Protein AF-A0A2S0KSM4-F1 (afdb_monomer_lite)

pLDDT: mean 89.63, std 8.74, range [52.12, 98.5]

Structure (mmCIF, N/CA/C/O backbone):
data_AF-A0A2S0KSM4-F1
#
_entry.id   AF-A0A2S0KSM4-F1
#
loop_
_atom_site.group_PDB
_atom_site.id
_atom_site.type_symbol
_atom_site.label_atom_id
_atom_site.label_alt_id
_atom_site.label_comp_id
_atom_site.label_asym_id
_atom_site.label_entity_id
_atom_site.label_seq_id
_atom_site.pdbx_PDB_ins_code
_atom_site.Cartn_x
_atom_site.Cartn_y
_atom_site.Cartn_z
_atom_site.occupancy
_atom_site.B_iso_or_equiv
_atom_site.auth_seq_id
_atom_site.auth_comp_id
_atom_site.auth_asym_id
_atom_site.auth_atom_id
_atom_site.pdbx_PDB_model_num
ATOM 1 N N . MET A 1 1 ? 55.588 5.469 -21.145 1.00 52.12 1 MET A N 1
ATOM 2 C CA . MET A 1 1 ? 54.232 6.070 -21.258 1.00 52.12 1 MET A CA 1
ATOM 3 C C . MET A 1 1 ? 53.102 5.057 -21.524 1.00 52.12 1 MET A C 1
ATOM 5 O O . MET A 1 1 ? 51.985 5.316 -21.096 1.00 52.12 1 MET A O 1
ATOM 9 N N . SER A 1 2 ? 53.375 3.882 -22.114 1.00 59.41 2 SER A N 1
ATOM 10 C CA . SER A 1 2 ? 52.375 2.840 -22.447 1.00 59.41 2 SER A CA 1
ATOM 11 C C . SER A 1 2 ? 51.659 2.187 -21.236 1.00 59.41 2 SER A C 1
ATOM 13 O O . SER A 1 2 ? 50.435 2.077 -21.203 1.00 59.41 2 SER A O 1
ATOM 15 N N . HIS A 1 3 ? 52.381 1.881 -20.149 1.00 58.41 3 HIS A N 1
ATOM 16 C CA . HIS A 1 3 ? 51.824 1.179 -18.974 1.00 58.41 3 HIS A CA 1
ATOM 17 C C . HIS A 1 3 ? 50.751 1.978 -18.188 1.00 58.41 3 HIS A C 1
ATOM 19 O O . HIS A 1 3 ? 49.931 1.413 -17.457 1.00 58.41 3 HIS A O 1
ATOM 25 N N . LYS A 1 4 ? 50.742 3.314 -18.326 1.00 60.25 4 LYS A N 1
ATOM 26 C CA . LYS A 1 4 ? 49.772 4.215 -17.673 1.00 60.25 4 LYS A CA 1
ATOM 27 C C . LYS A 1 4 ? 48.455 4.286 -18.463 1.00 60.25 4 LYS A C 1
ATOM 29 O O . LYS A 1 4 ? 47.393 4.382 -17.849 1.00 60.25 4 LYS A O 1
ATOM 34 N N . GLN A 1 5 ? 48.526 4.178 -19.795 1.00 62.56 5 GLN A N 1
ATOM 35 C CA . GLN A 1 5 ? 47.363 4.140 -20.690 1.00 62.56 5 GLN A CA 1
ATOM 36 C C . GLN A 1 5 ? 46.586 2.817 -20.558 1.00 62.56 5 GLN A C 1
ATOM 38 O O . GLN A 1 5 ? 45.362 2.855 -20.437 1.00 62.56 5 GLN A O 1
ATOM 43 N N . ASP A 1 6 ? 47.271 1.673 -20.430 1.00 74.81 6 ASP A N 1
ATOM 44 C CA . ASP A 1 6 ? 46.623 0.367 -20.195 1.00 74.81 6 ASP A CA 1
ATOM 45 C C . ASP A 1 6 ? 45.877 0.324 -18.840 1.00 74.81 6 ASP A C 1
ATOM 47 O O . ASP A 1 6 ? 44.707 -0.057 -18.744 1.00 74.81 6 ASP A O 1
ATOM 51 N N . LYS A 1 7 ? 46.482 0.863 -17.770 1.00 77.00 7 LYS A N 1
ATOM 52 C CA . LYS A 1 7 ? 45.825 0.965 -16.451 1.00 77.00 7 LYS A CA 1
ATOM 53 C C . LYS A 1 7 ? 44.571 1.852 -16.480 1.00 77.00 7 LYS A C 1
ATOM 55 O O . LYS A 1 7 ? 43.588 1.550 -15.798 1.00 77.00 7 LYS A O 1
ATOM 60 N N . ALA A 1 8 ? 44.590 2.941 -17.251 1.00 83.38 8 ALA A N 1
ATOM 61 C CA . ALA A 1 8 ? 43.436 3.822 -17.424 1.00 83.38 8 ALA A CA 1
ATOM 62 C C . ALA A 1 8 ? 42.309 3.141 -18.222 1.00 83.38 8 ALA A C 1
ATOM 64 O O . ALA A 1 8 ? 41.145 3.207 -17.814 1.00 83.38 8 ALA A O 1
ATOM 65 N N . ALA A 1 9 ? 42.652 2.419 -19.293 1.00 85.69 9 ALA A N 1
ATOM 66 C CA . ALA A 1 9 ? 41.702 1.645 -20.091 1.00 85.69 9 ALA A CA 1
ATOM 67 C C . ALA A 1 9 ? 41.009 0.552 -19.258 1.00 85.69 9 ALA A C 1
ATOM 69 O O . ALA A 1 9 ? 39.777 0.478 -19.242 1.00 85.69 9 ALA A O 1
ATOM 70 N N . ARG A 1 10 ? 41.766 -0.217 -18.463 1.00 84.81 10 ARG A N 1
ATOM 71 C CA . ARG A 1 10 ? 41.218 -1.248 -17.558 1.00 84.81 10 ARG A CA 1
ATOM 72 C C . ARG A 1 10 ? 40.270 -0.670 -16.503 1.00 84.81 10 ARG A C 1
ATOM 74 O O . ARG A 1 10 ? 39.211 -1.241 -16.244 1.00 84.81 10 ARG A O 1
ATOM 81 N N . ARG A 1 11 ? 40.597 0.489 -15.915 1.00 87.00 11 ARG A N 1
ATOM 82 C CA . ARG A 1 11 ? 39.709 1.193 -14.964 1.00 87.00 11 ARG A CA 1
ATOM 83 C C . ARG A 1 11 ? 38.402 1.638 -15.625 1.00 87.00 11 ARG A C 1
ATOM 85 O O . ARG A 1 11 ? 37.336 1.434 -15.044 1.00 87.00 11 ARG A O 1
ATOM 92 N N . LYS A 1 12 ? 38.469 2.197 -16.839 1.00 90.38 12 LYS A N 1
ATOM 93 C CA . LYS A 1 12 ? 37.289 2.608 -17.620 1.00 90.38 12 LYS A CA 1
ATOM 94 C C . LYS A 1 12 ? 36.407 1.408 -17.975 1.00 90.38 12 LYS A C 1
ATOM 96 O O . LYS A 1 12 ? 35.191 1.482 -17.805 1.00 90.38 12 LYS A O 1
ATOM 101 N N . ALA A 1 13 ? 37.008 0.296 -18.396 1.00 89.69 13 ALA A N 1
ATOM 102 C CA . ALA A 1 13 ? 36.297 -0.946 -18.694 1.00 89.69 13 ALA A CA 1
ATOM 103 C C . ALA A 1 13 ? 35.599 -1.521 -17.450 1.00 89.69 13 ALA A C 1
ATOM 105 O O . ALA A 1 13 ? 34.402 -1.798 -17.499 1.00 89.69 13 ALA A O 1
ATOM 106 N N . LYS A 1 14 ? 36.294 -1.595 -16.303 1.00 91.44 14 LYS A N 1
ATOM 107 C CA . LYS A 1 14 ? 35.706 -2.038 -15.024 1.00 91.44 14 LYS A CA 1
ATOM 108 C C . LYS A 1 14 ? 34.537 -1.151 -14.590 1.00 91.44 14 LYS A C 1
ATOM 110 O O . LYS A 1 14 ? 33.515 -1.659 -14.135 1.00 91.44 14 LYS A O 1
ATOM 115 N N . LEU A 1 15 ? 34.661 0.168 -14.753 1.00 91.88 15 LEU A N 1
ATOM 116 C CA . LEU A 1 15 ? 33.573 1.101 -14.456 1.00 91.88 15 LEU A CA 1
ATOM 117 C C . LEU A 1 15 ? 32.365 0.877 -15.378 1.00 91.88 15 LEU A C 1
ATOM 119 O O . LEU A 1 15 ? 31.236 0.870 -14.892 1.00 91.88 15 LEU A O 1
ATOM 123 N N . LYS A 1 16 ? 32.590 0.671 -16.683 1.00 92.50 16 LYS A N 1
ATOM 124 C CA . LYS A 1 16 ? 31.525 0.378 -17.655 1.00 92.50 16 LYS A CA 1
ATOM 125 C C . LYS A 1 16 ? 30.810 -0.933 -17.320 1.00 92.50 16 LYS A C 1
ATOM 127 O O . LYS A 1 16 ? 29.586 -0.940 -17.275 1.00 92.50 16 LYS A O 1
ATOM 132 N N . ALA A 1 17 ? 31.558 -1.991 -17.009 1.00 91.25 17 ALA A N 1
ATOM 133 C CA . ALA A 1 17 ? 30.998 -3.274 -16.589 1.00 91.25 17 ALA A CA 1
ATOM 134 C C . ALA A 1 17 ? 30.159 -3.132 -15.310 1.00 91.25 17 ALA A C 1
ATOM 136 O O . ALA A 1 17 ? 29.020 -3.582 -15.270 1.00 91.25 17 ALA A O 1
ATOM 137 N N . ARG A 1 18 ? 30.664 -2.418 -14.292 1.00 92.50 18 ARG A N 1
ATOM 138 C CA . ARG A 1 18 ? 29.910 -2.165 -13.053 1.00 92.50 18 ARG A CA 1
ATOM 139 C C . ARG 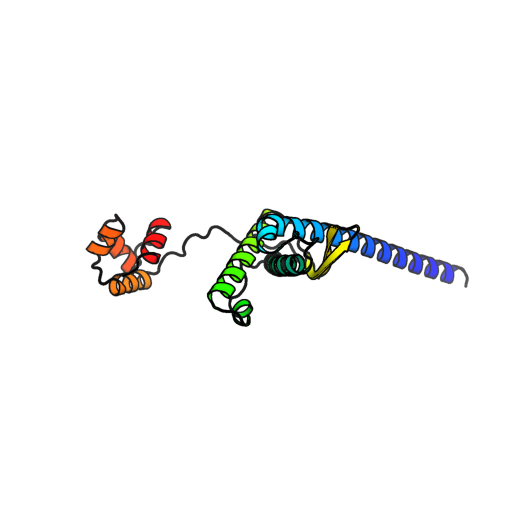A 1 18 ? 28.610 -1.399 -13.310 1.00 92.50 18 ARG A C 1
ATOM 141 O O . ARG A 1 18 ? 27.588 -1.748 -12.734 1.00 92.50 18 ARG A O 1
ATOM 148 N N . LYS A 1 19 ? 28.642 -0.373 -14.168 1.00 92.31 19 LYS A N 1
ATOM 149 C CA . LYS A 1 19 ? 27.438 0.378 -14.563 1.00 92.31 19 LYS A CA 1
ATOM 150 C C . LYS A 1 19 ? 26.433 -0.514 -15.290 1.00 92.31 19 LYS A C 1
ATOM 152 O O . LYS A 1 19 ? 25.255 -0.459 -14.975 1.00 92.31 19 LYS A O 1
ATOM 157 N N . PHE A 1 20 ? 26.902 -1.350 -16.214 1.00 92.62 20 PHE A N 1
ATOM 158 C CA . PHE A 1 20 ? 26.049 -2.287 -16.939 1.00 92.62 20 PHE A CA 1
ATOM 159 C C . PHE A 1 20 ? 25.381 -3.300 -16.000 1.00 92.62 20 PHE A C 1
ATOM 161 O O . PHE A 1 20 ? 24.168 -3.460 -16.051 1.00 92.62 20 PHE A O 1
ATOM 168 N N . HIS A 1 21 ? 26.139 -3.922 -15.093 1.00 91.62 21 HIS A N 1
ATOM 169 C CA . HIS A 1 21 ? 25.576 -4.841 -14.100 1.00 91.62 21 HIS A CA 1
ATOM 170 C C . HIS A 1 21 ? 24.569 -4.157 -13.171 1.00 91.62 21 HIS A C 1
ATOM 172 O O . HIS A 1 21 ? 23.523 -4.733 -12.885 1.00 91.62 21 HIS A O 1
ATOM 178 N N . ALA A 1 22 ? 24.855 -2.930 -12.725 1.00 89.81 22 ALA A N 1
ATOM 179 C CA . ALA A 1 22 ? 23.924 -2.161 -11.905 1.00 89.81 22 ALA A CA 1
ATOM 180 C C . ALA A 1 22 ? 22.617 -1.858 -12.653 1.00 89.81 22 ALA A C 1
ATOM 182 O O . ALA A 1 22 ? 21.543 -1.982 -12.071 1.00 89.81 22 ALA A O 1
ATOM 183 N N . GLU A 1 23 ? 22.697 -1.520 -13.942 1.00 92.88 23 GLU A N 1
ATOM 184 C CA . GLU A 1 23 ? 21.517 -1.268 -14.771 1.00 92.88 23 GLU A CA 1
ATOM 185 C C . GLU A 1 23 ? 20.702 -2.541 -15.013 1.00 92.88 23 GLU A C 1
ATOM 187 O O . GLU A 1 23 ? 19.488 -2.535 -14.853 1.00 92.88 23 GLU A O 1
ATOM 192 N N . GLN A 1 24 ? 21.359 -3.664 -15.313 1.00 93.31 24 GLN A N 1
ATOM 193 C CA . GLN A 1 24 ? 20.687 -4.960 -15.455 1.00 93.31 24 GLN A CA 1
ATOM 194 C C . GLN A 1 24 ? 19.971 -5.371 -14.166 1.00 93.31 24 GLN A C 1
ATOM 196 O O . GLN A 1 24 ? 18.810 -5.773 -14.198 1.00 93.31 24 GLN A O 1
ATOM 201 N N . HIS A 1 25 ? 20.632 -5.204 -13.017 1.00 92.75 25 HIS A N 1
ATOM 202 C CA . HIS A 1 25 ? 20.012 -5.444 -11.718 1.00 92.75 25 HIS A CA 1
ATOM 203 C C . HIS A 1 25 ? 18.809 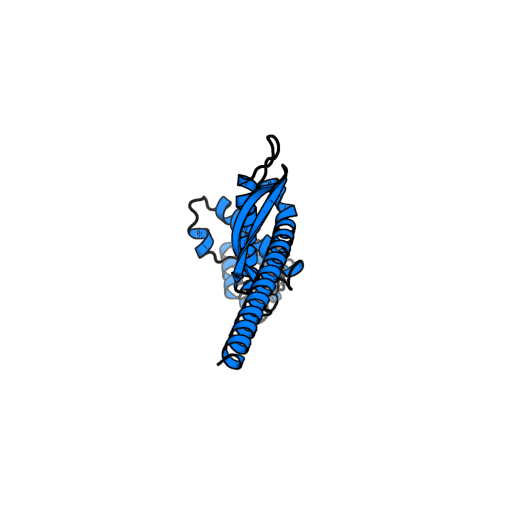-4.517 -11.485 1.00 92.75 25 HIS A C 1
ATOM 205 O O . HIS A 1 25 ? 17.769 -4.962 -11.002 1.00 92.75 25 HIS A O 1
ATOM 211 N N . ARG A 1 26 ? 18.919 -3.236 -11.862 1.00 93.44 26 ARG A N 1
ATOM 212 C CA . ARG A 1 26 ? 17.831 -2.252 -11.757 1.00 93.44 26 ARG A CA 1
ATOM 213 C C . ARG A 1 26 ? 16.632 -2.630 -12.631 1.00 93.44 26 ARG A C 1
ATOM 215 O O . ARG A 1 26 ? 15.504 -2.557 -12.153 1.00 93.44 26 ARG A O 1
ATOM 222 N N . LEU A 1 27 ? 16.860 -3.061 -13.872 1.00 94.00 27 LEU A N 1
ATOM 223 C CA . LEU A 1 27 ? 15.808 -3.511 -14.791 1.00 94.00 27 LEU A CA 1
ATOM 224 C C . LEU A 1 27 ? 15.117 -4.777 -14.283 1.00 94.00 27 LEU A C 1
ATOM 226 O O . LEU A 1 27 ? 13.891 -4.846 -14.272 1.00 94.00 27 LEU A O 1
ATOM 230 N N . HIS A 1 28 ? 15.892 -5.747 -13.800 1.00 95.69 28 HIS A N 1
ATOM 231 C CA . HIS A 1 28 ? 15.347 -6.964 -13.209 1.00 95.69 28 HIS A CA 1
ATOM 232 C C . HIS A 1 28 ? 14.479 -6.663 -11.977 1.00 95.69 28 HIS A C 1
ATOM 234 O O . HIS A 1 28 ? 13.368 -7.176 -11.863 1.00 95.69 28 HIS A O 1
ATOM 240 N N . LEU A 1 29 ? 14.949 -5.789 -11.080 1.00 96.19 29 LEU A N 1
ATOM 241 C CA . LEU A 1 29 ? 14.179 -5.364 -9.911 1.00 96.19 29 LEU A CA 1
ATOM 242 C C . LEU A 1 29 ? 12.907 -4.596 -10.303 1.00 96.19 29 LEU A C 1
ATOM 244 O O . LEU A 1 29 ? 11.858 -4.830 -9.715 1.00 96.19 29 LEU A O 1
ATOM 248 N N . SER A 1 30 ? 12.983 -3.722 -11.310 1.00 97.31 30 SER A N 1
ATOM 249 C CA . SER A 1 30 ? 11.820 -3.009 -11.857 1.00 97.31 30 SER A CA 1
ATOM 250 C C . SER A 1 30 ? 10.758 -3.978 -12.373 1.00 97.31 30 SER A C 1
ATOM 252 O O . SER A 1 30 ? 9.595 -3.830 -12.008 1.00 97.31 30 SER A O 1
ATOM 254 N N . GLY A 1 31 ? 11.156 -5.008 -13.127 1.00 97.12 31 GLY A N 1
ATOM 255 C CA . GLY A 1 31 ? 10.242 -6.058 -13.586 1.00 97.12 31 GLY A CA 1
ATOM 256 C C . GLY A 1 31 ? 9.595 -6.816 -12.427 1.00 97.12 31 GLY A C 1
ATOM 257 O O . GLY A 1 31 ? 8.376 -6.909 -12.365 1.00 97.12 31 GLY A O 1
ATOM 258 N N . ARG A 1 32 ? 10.392 -7.255 -11.444 1.00 97.81 32 ARG A N 1
ATOM 259 C CA . ARG A 1 32 ? 9.872 -7.949 -10.252 1.00 97.81 32 ARG A CA 1
ATOM 260 C C . ARG A 1 32 ? 8.864 -7.114 -9.464 1.00 97.81 32 ARG A C 1
ATOM 262 O O . ARG A 1 32 ? 7.865 -7.651 -9.001 1.00 97.81 32 ARG A O 1
ATOM 269 N N . ILE A 1 33 ? 9.125 -5.818 -9.291 1.00 98.19 33 ILE A N 1
ATOM 270 C CA . ILE A 1 33 ? 8.200 -4.921 -8.587 1.00 98.19 33 ILE A CA 1
ATOM 271 C C . ILE A 1 33 ? 6.953 -4.645 -9.427 1.00 98.19 33 ILE A C 1
ATOM 273 O O . ILE A 1 33 ? 5.870 -4.549 -8.862 1.00 98.19 33 ILE A O 1
ATOM 277 N N . ALA A 1 34 ? 7.072 -4.558 -10.753 1.00 98.00 34 ALA A N 1
ATOM 278 C CA . ALA A 1 34 ? 5.909 -4.448 -11.626 1.00 98.00 34 ALA A CA 1
ATOM 279 C C . ALA A 1 34 ? 4.996 -5.677 -11.497 1.00 98.00 34 ALA A C 1
ATOM 281 O O . ALA A 1 34 ? 3.798 -5.519 -11.285 1.00 98.00 34 ALA A O 1
ATOM 282 N N . ASP A 1 35 ? 5.554 -6.887 -11.542 1.00 97.69 35 ASP A N 1
ATOM 283 C CA . ASP A 1 35 ? 4.780 -8.123 -11.382 1.00 97.69 35 ASP A CA 1
ATOM 284 C C . ASP A 1 35 ? 4.112 -8.200 -10.001 1.00 97.69 35 ASP A C 1
ATOM 286 O O . ASP A 1 35 ? 2.916 -8.472 -9.903 1.00 97.69 35 ASP A O 1
ATOM 290 N N . ALA A 1 36 ? 4.850 -7.862 -8.939 1.00 98.19 36 ALA A N 1
ATOM 291 C CA . ALA A 1 36 ? 4.315 -7.826 -7.579 1.00 98.19 36 ALA A CA 1
ATOM 292 C C . ALA A 1 36 ? 3.208 -6.772 -7.405 1.00 98.19 36 ALA A C 1
ATOM 294 O O . ALA A 1 36 ? 2.216 -7.027 -6.729 1.00 98.19 36 ALA A O 1
ATOM 295 N N . LEU A 1 37 ? 3.344 -5.593 -8.020 1.00 98.25 37 LEU A N 1
ATOM 296 C CA . LEU A 1 37 ? 2.320 -4.551 -7.959 1.00 98.25 37 LEU A CA 1
ATOM 297 C C . LEU A 1 37 ? 1.059 -4.941 -8.747 1.00 98.25 37 LEU A C 1
ATOM 299 O O . LEU A 1 37 ? -0.047 -4.615 -8.317 1.00 98.25 37 LEU A O 1
ATOM 303 N N . MET A 1 38 ? 1.208 -5.655 -9.868 1.00 96.75 38 MET A N 1
ATOM 304 C CA . MET A 1 38 ? 0.067 -6.213 -10.601 1.00 96.75 38 MET A CA 1
ATOM 305 C C . MET A 1 38 ? -0.686 -7.248 -9.757 1.00 96.75 38 MET A C 1
ATOM 307 O O . MET A 1 38 ? -1.906 -7.152 -9.670 1.00 96.75 38 MET A O 1
ATOM 311 N N . ASP A 1 39 ? 0.016 -8.176 -9.095 1.00 97.62 39 ASP A N 1
ATOM 312 C CA . ASP A 1 39 ? -0.594 -9.156 -8.175 1.00 97.62 39 ASP A CA 1
ATOM 313 C C . ASP A 1 39 ? -1.229 -8.475 -6.949 1.00 97.62 39 ASP A C 1
ATOM 315 O O . ASP A 1 39 ? -2.348 -8.798 -6.556 1.00 97.62 39 ASP A O 1
ATOM 319 N N . LEU A 1 40 ? -0.577 -7.452 -6.385 1.00 97.50 40 LEU A N 1
ATOM 320 C CA . LEU A 1 40 ? -1.132 -6.678 -5.271 1.00 97.50 40 LEU A CA 1
ATOM 321 C C . LEU A 1 40 ? -2.509 -6.081 -5.604 1.00 97.50 40 LEU A C 1
ATOM 323 O O . LEU A 1 40 ? -3.393 -6.064 -4.752 1.00 97.50 40 LEU A O 1
ATOM 327 N N . CYS A 1 41 ? -2.681 -5.602 -6.836 1.00 97.06 41 CYS A N 1
ATOM 328 C CA . CYS A 1 41 ? -3.909 -4.955 -7.291 1.00 97.06 41 CYS A CA 1
ATOM 329 C C . CYS A 1 41 ? -4.924 -5.928 -7.912 1.00 97.06 41 CYS A C 1
ATOM 331 O O . CYS A 1 41 ? -6.015 -5.495 -8.271 1.00 97.06 41 CYS A O 1
ATOM 333 N N . ALA A 1 42 ? -4.584 -7.208 -8.089 1.00 94.81 42 ALA A N 1
ATOM 334 C CA . ALA A 1 42 ? -5.351 -8.127 -8.929 1.00 94.81 42 ALA A CA 1
ATOM 335 C C . ALA A 1 42 ? -6.800 -8.320 -8.459 1.00 94.8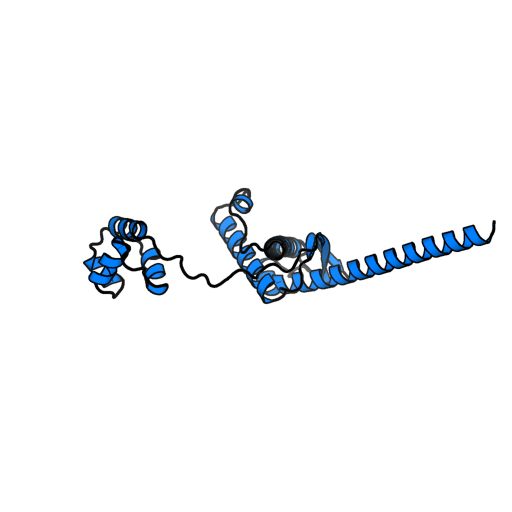1 42 ALA A C 1
ATOM 337 O O . ALA A 1 42 ? -7.699 -8.338 -9.296 1.00 94.81 42 ALA A O 1
ATOM 338 N N . ASP A 1 43 ? -7.036 -8.405 -7.145 1.00 90.19 43 ASP A N 1
ATOM 339 C CA . ASP A 1 43 ? -8.380 -8.687 -6.614 1.00 90.19 43 ASP A CA 1
ATOM 340 C C . ASP A 1 43 ? -9.354 -7.518 -6.814 1.00 90.19 43 ASP A C 1
ATOM 342 O O . ASP A 1 43 ? -10.559 -7.724 -6.896 1.00 90.19 43 ASP A O 1
ATOM 346 N N . VAL A 1 44 ? -8.829 -6.294 -6.890 1.00 92.19 44 VAL A N 1
ATOM 347 C CA . VAL A 1 44 ? -9.624 -5.057 -6.985 1.00 92.19 44 VAL A CA 1
ATOM 348 C C . VAL A 1 44 ? -9.620 -4.474 -8.390 1.00 92.19 44 VAL A C 1
ATOM 350 O O . VAL A 1 44 ? -10.468 -3.661 -8.732 1.00 92.19 44 VAL A O 1
ATOM 353 N N . LEU A 1 45 ? -8.719 -4.950 -9.251 1.00 92.62 45 LEU A N 1
ATOM 354 C CA . LEU A 1 45 ? -8.639 -4.591 -10.663 1.00 92.62 45 LEU A CA 1
ATOM 355 C C . LEU A 1 45 ? -10.001 -4.613 -11.392 1.00 92.62 45 LEU A C 1
ATOM 357 O O . LEU A 1 45 ? -10.249 -3.661 -12.135 1.00 92.62 45 LEU A O 1
ATOM 361 N N . PRO A 1 46 ? -10.891 -5.615 -11.203 1.00 93.50 46 PRO A N 1
ATOM 362 C CA . PRO A 1 46 ? -12.172 -5.665 -11.913 1.00 93.50 46 PRO A CA 1
ATOM 363 C C . PRO A 1 46 ? -13.125 -4.511 -11.585 1.00 93.50 46 PRO A C 1
ATOM 365 O O . PRO A 1 46 ? -13.991 -4.204 -12.396 1.00 93.50 46 PRO A O 1
ATOM 368 N N . GLU A 1 47 ? -12.975 -3.855 -10.431 1.00 92.00 47 GLU A N 1
ATOM 369 C CA . GLU A 1 47 ? -13.820 -2.714 -10.048 1.00 92.00 47 GLU A CA 1
ATOM 370 C C . GLU A 1 47 ? -13.433 -1.421 -10.780 1.00 92.00 47 GLU A C 1
ATOM 372 O O . GLU A 1 47 ? -14.224 -0.484 -10.861 1.00 92.00 47 GLU A O 1
ATOM 377 N N . TYR A 1 48 ? -12.219 -1.372 -11.336 1.00 92.00 48 TYR A N 1
ATOM 378 C CA . TYR A 1 48 ? -11.648 -0.174 -11.954 1.00 92.00 48 TYR A CA 1
ATOM 379 C C . TYR A 1 48 ? -11.540 -0.261 -13.476 1.00 92.00 48 TYR A C 1
ATOM 381 O O . TYR A 1 48 ? -11.214 0.744 -14.102 1.00 92.00 48 TYR A O 1
ATOM 389 N N . VAL A 1 49 ? -11.736 -1.440 -14.068 1.00 94.38 49 VAL A N 1
ATOM 390 C CA . VAL A 1 49 ? -11.370 -1.728 -15.460 1.00 94.38 49 VAL A CA 1
ATOM 391 C C . VAL A 1 49 ? -12.565 -2.262 -16.237 1.00 94.38 49 VAL A C 1
ATOM 393 O O . VAL A 1 49 ? -13.181 -3.245 -15.836 1.00 94.38 49 VAL A O 1
ATOM 396 N N . ASP A 1 50 ? -12.817 -1.676 -17.408 1.00 94.06 50 ASP A N 1
ATOM 397 C CA . ASP A 1 50 ? -13.757 -2.204 -18.403 1.00 94.06 50 ASP A CA 1
ATOM 398 C C . ASP A 1 50 ? -13.027 -2.566 -19.706 1.00 94.06 50 ASP A C 1
ATOM 400 O O . ASP A 1 50 ? -12.758 -1.716 -20.555 1.00 94.06 50 ASP A O 1
ATOM 404 N N . ASP A 1 51 ? -12.739 -3.857 -19.885 1.00 92.94 51 ASP A N 1
ATOM 405 C CA . ASP A 1 51 ? -12.058 -4.372 -21.079 1.00 92.94 51 ASP A CA 1
ATOM 406 C C . ASP A 1 51 ? -13.006 -4.672 -22.260 1.00 92.94 51 ASP A C 1
ATOM 408 O O . ASP A 1 51 ? -12.575 -5.230 -23.276 1.00 92.94 51 ASP A O 1
ATOM 412 N N . SER A 1 52 ? -14.293 -4.305 -22.179 1.00 91.62 52 SER A N 1
ATOM 413 C CA . SER A 1 52 ? -15.302 -4.626 -23.206 1.00 91.62 52 SER A CA 1
ATOM 414 C C . SER A 1 52 ? -14.961 -4.103 -24.606 1.00 91.62 52 SER A C 1
ATOM 416 O O . SER A 1 52 ? -15.404 -4.670 -25.607 1.00 91.62 52 SER A O 1
ATOM 418 N N . LYS A 1 53 ? -14.150 -3.042 -24.696 1.00 89.75 53 LYS A N 1
ATOM 419 C CA . LYS A 1 53 ? -13.705 -2.410 -25.953 1.00 89.75 53 LYS A CA 1
ATOM 420 C C . LYS A 1 53 ? -12.200 -2.556 -26.200 1.00 89.75 53 LYS A C 1
ATOM 422 O O . LYS A 1 53 ? -11.632 -1.825 -27.012 1.00 89.75 53 LYS A O 1
ATOM 427 N N . GLY A 1 54 ? -11.562 -3.507 -25.524 1.00 89.88 54 GLY A N 1
ATOM 428 C CA . GLY A 1 54 ? -10.112 -3.683 -25.496 1.00 89.88 54 GLY A CA 1
ATOM 429 C C . GLY A 1 54 ? -9.499 -3.200 -24.179 1.00 89.88 54 GLY A C 1
ATOM 430 O O . GLY A 1 54 ? -10.224 -2.700 -23.325 1.00 89.88 54 GLY A O 1
ATOM 431 N N . PRO A 1 55 ? -8.172 -3.351 -23.995 1.00 92.75 55 PRO A N 1
ATOM 432 C CA . PRO A 1 55 ? -7.538 -3.128 -22.700 1.00 92.75 55 PRO A CA 1
ATOM 433 C C . PRO A 1 55 ? -7.715 -1.696 -22.187 1.00 92.75 55 PRO A C 1
ATOM 435 O O . PRO A 1 55 ? -7.128 -0.758 -22.736 1.00 92.75 55 PRO A O 1
ATOM 438 N N . ASP A 1 56 ? -8.463 -1.529 -21.099 1.00 95.38 56 ASP A N 1
ATOM 439 C CA . ASP A 1 56 ? -8.623 -0.234 -20.446 1.00 95.38 56 ASP A CA 1
ATOM 440 C C . ASP A 1 56 ? -7.349 0.131 -19.669 1.00 95.38 56 ASP A C 1
ATOM 442 O O . ASP A 1 56 ? -7.026 -0.411 -18.604 1.00 95.38 56 ASP A O 1
ATOM 446 N N . LEU A 1 57 ? -6.578 1.046 -20.258 1.00 94.81 57 LEU A N 1
ATOM 447 C CA . LEU A 1 57 ? -5.342 1.572 -19.684 1.00 94.81 57 LEU A CA 1
ATOM 448 C C . LEU A 1 57 ? -5.596 2.690 -18.668 1.00 94.81 57 LEU A C 1
ATOM 450 O O . LEU A 1 57 ? -4.710 2.975 -17.860 1.00 94.81 57 LEU A O 1
ATOM 454 N N . VAL A 1 58 ? -6.756 3.350 -18.713 1.00 94.94 58 VAL A N 1
ATOM 455 C CA . VAL A 1 58 ? -7.096 4.439 -17.789 1.00 94.94 58 VAL A CA 1
ATOM 456 C C . VAL A 1 58 ? -7.424 3.842 -16.430 1.00 94.94 58 VAL A C 1
ATOM 458 O O . VAL A 1 58 ? -6.758 4.194 -15.454 1.00 94.94 58 VAL A O 1
ATOM 461 N N . GLY A 1 59 ? -8.341 2.873 -16.385 1.00 94.38 59 GLY A N 1
ATOM 462 C CA . GLY A 1 59 ? -8.675 2.121 -15.175 1.00 94.38 59 GLY A CA 1
ATOM 463 C C . GLY A 1 59 ? -7.447 1.482 -14.532 1.00 94.38 59 GLY A C 1
ATOM 464 O O . GLY A 1 59 ? -7.174 1.666 -13.344 1.00 94.38 59 GLY A O 1
ATOM 465 N N . ARG A 1 60 ? -6.601 0.842 -15.351 1.00 96.19 60 ARG A N 1
ATOM 466 C CA . ARG A 1 60 ? -5.324 0.258 -14.903 1.00 96.19 60 ARG A CA 1
ATOM 467 C C . ARG A 1 60 ? -4.349 1.283 -14.333 1.00 96.19 60 ARG A C 1
ATOM 469 O O . ARG A 1 60 ? -3.727 1.026 -13.307 1.00 96.19 60 ARG A O 1
ATOM 476 N N . ASN A 1 61 ? -4.207 2.446 -14.969 1.00 95.69 61 ASN A N 1
ATOM 477 C CA . ASN A 1 61 ? -3.360 3.515 -14.435 1.00 95.69 61 ASN A CA 1
ATOM 478 C C . ASN A 1 61 ? -3.859 4.017 -13.077 1.00 95.69 61 ASN A C 1
ATOM 480 O O . ASN A 1 61 ? -3.034 4.317 -12.216 1.00 95.69 61 ASN A O 1
ATOM 484 N N . ILE A 1 62 ? -5.176 4.111 -12.879 1.00 93.88 62 ILE A N 1
ATOM 485 C CA . ILE A 1 62 ? -5.762 4.534 -11.602 1.00 93.88 62 ILE A CA 1
ATOM 486 C C . ILE A 1 62 ? -5.409 3.521 -10.512 1.00 93.88 62 ILE A C 1
ATOM 488 O O . ILE A 1 62 ? -4.756 3.889 -9.535 1.00 93.88 62 ILE A O 1
ATOM 492 N N . ILE A 1 63 ? -5.751 2.244 -10.699 1.00 96.12 63 ILE A N 1
ATOM 493 C CA . ILE A 1 63 ? -5.527 1.239 -9.654 1.00 96.12 63 ILE A CA 1
ATOM 494 C C . ILE A 1 63 ? -4.039 1.004 -9.375 1.00 96.12 63 ILE A C 1
ATOM 496 O O . ILE A 1 63 ? -3.640 0.888 -8.220 1.00 96.12 63 ILE A O 1
ATOM 500 N N . TRP A 1 64 ? -3.172 1.035 -10.392 1.00 97.56 64 TRP A N 1
ATOM 501 C CA . TRP A 1 64 ? -1.728 0.914 -10.169 1.00 97.56 64 TRP A CA 1
ATOM 502 C C . TRP A 1 64 ? -1.135 2.129 -9.454 1.00 97.56 64 TRP A C 1
ATOM 504 O O . TRP A 1 64 ? -0.154 1.976 -8.725 1.00 97.56 64 TRP A O 1
ATOM 514 N N . ARG A 1 65 ? -1.725 3.324 -9.591 1.00 96.31 65 ARG A N 1
ATOM 515 C CA . ARG A 1 65 ? -1.348 4.489 -8.773 1.00 96.31 65 ARG A CA 1
ATOM 516 C C . ARG A 1 65 ? -1.797 4.334 -7.324 1.00 96.31 65 ARG A C 1
ATOM 518 O O . ARG A 1 65 ? -1.005 4.643 -6.437 1.00 96.31 65 ARG A O 1
ATOM 525 N N . LEU A 1 66 ? -2.999 3.814 -7.072 1.00 95.75 66 LEU A N 1
ATOM 526 C CA . LEU A 1 66 ? -3.442 3.482 -5.709 1.00 95.75 66 LEU A CA 1
ATOM 527 C C . LEU A 1 66 ? -2.517 2.433 -5.076 1.00 95.75 66 LEU A C 1
ATOM 529 O O . LEU A 1 66 ? -2.010 2.631 -3.972 1.00 95.75 66 LEU A O 1
ATOM 533 N N . GLY A 1 67 ? -2.189 1.378 -5.825 1.00 97.69 67 GLY A N 1
ATOM 534 C CA . GLY A 1 67 ? -1.219 0.368 -5.415 1.00 97.69 67 GLY A CA 1
ATOM 535 C C . GLY A 1 67 ? 0.175 0.945 -5.155 1.00 97.69 67 GLY A C 1
ATOM 536 O O . GLY A 1 67 ? 0.808 0.577 -4.171 1.00 97.69 67 GLY A O 1
ATOM 537 N N . MET A 1 68 ? 0.654 1.885 -5.978 1.00 97.94 68 MET A N 1
ATOM 538 C CA . MET A 1 68 ? 1.921 2.596 -5.751 1.00 97.94 68 MET A CA 1
ATOM 539 C C . MET A 1 68 ? 1.912 3.370 -4.426 1.00 97.94 68 MET A C 1
ATOM 541 O O . MET A 1 68 ? 2.899 3.333 -3.688 1.00 97.94 68 MET A O 1
ATOM 545 N N . VAL A 1 69 ? 0.816 4.066 -4.112 1.00 96.56 69 VAL A N 1
ATOM 546 C CA . VAL A 1 69 ? 0.665 4.796 -2.844 1.00 96.56 69 VAL A CA 1
ATOM 547 C C . VAL A 1 69 ? 0.715 3.822 -1.668 1.00 96.56 69 VAL A C 1
ATOM 549 O O . VAL A 1 69 ? 1.542 3.998 -0.770 1.00 96.56 69 VAL A O 1
ATOM 552 N N . ALA A 1 70 ? -0.082 2.753 -1.713 1.00 97.50 70 ALA A N 1
ATOM 553 C CA . ALA A 1 70 ? -0.092 1.706 -0.694 1.00 97.50 70 ALA A CA 1
ATOM 554 C C . ALA A 1 70 ? 1.289 1.050 -0.511 1.00 97.50 70 ALA A C 1
ATOM 556 O O . ALA A 1 70 ? 1.777 0.872 0.608 1.00 97.50 70 ALA A O 1
ATOM 557 N N . TRP A 1 71 ? 1.971 0.759 -1.618 1.00 98.25 71 TRP A N 1
ATOM 558 C CA . TRP A 1 71 ? 3.321 0.213 -1.620 1.00 98.25 71 TRP A CA 1
ATOM 559 C C . TRP A 1 71 ? 4.305 1.121 -0.884 1.00 98.25 71 TRP A C 1
ATOM 561 O O . TRP A 1 71 ? 5.061 0.665 -0.023 1.00 98.25 71 TRP A O 1
ATOM 571 N N . ASN A 1 72 ? 4.275 2.417 -1.195 1.00 97.19 72 ASN A N 1
ATOM 572 C CA . ASN A 1 72 ? 5.170 3.407 -0.607 1.00 97.19 72 ASN A CA 1
ATOM 573 C C . ASN A 1 72 ? 4.885 3.645 0.884 1.00 97.19 72 ASN A C 1
ATOM 575 O O . ASN A 1 72 ? 5.817 3.836 1.668 1.00 97.19 72 ASN A O 1
ATOM 579 N N . ILE A 1 73 ? 3.622 3.582 1.309 1.00 95.19 73 ILE A N 1
ATOM 580 C CA . ILE A 1 73 ? 3.242 3.589 2.730 1.00 95.19 73 ILE A CA 1
ATOM 581 C C . ILE A 1 73 ? 3.899 2.399 3.445 1.00 95.19 73 ILE A C 1
ATOM 583 O O . ILE A 1 73 ? 4.626 2.593 4.422 1.00 95.19 73 ILE A O 1
ATOM 587 N N . ALA A 1 74 ? 3.765 1.192 2.894 1.00 96.19 74 ALA A N 1
ATOM 588 C CA . ALA A 1 74 ? 4.297 -0.016 3.516 1.00 96.19 74 ALA A CA 1
ATOM 589 C C . ALA A 1 74 ? 5.837 -0.048 3.585 1.00 96.19 74 ALA A C 1
ATOM 591 O O . ALA A 1 74 ? 6.419 -0.384 4.618 1.00 96.19 74 ALA A O 1
ATOM 592 N N . VAL A 1 75 ? 6.546 0.318 2.509 1.00 96.00 75 VAL A N 1
ATOM 593 C CA . VAL A 1 75 ? 8.029 0.328 2.532 1.00 96.00 75 VAL A CA 1
ATOM 594 C C . VAL A 1 75 ? 8.601 1.419 3.441 1.00 96.00 75 VAL A C 1
ATOM 596 O O . VAL A 1 75 ? 9.737 1.291 3.888 1.00 96.00 75 VAL A O 1
ATOM 599 N N . THR A 1 76 ? 7.815 2.454 3.762 1.00 93.50 76 THR A N 1
ATOM 600 C CA . THR A 1 76 ? 8.184 3.486 4.747 1.00 93.50 76 THR A CA 1
ATOM 601 C C . THR A 1 76 ? 7.816 3.112 6.187 1.00 93.50 76 THR A C 1
ATOM 603 O O . THR A 1 76 ? 8.090 3.885 7.101 1.00 93.50 76 THR A O 1
ATOM 606 N N . GLY A 1 77 ? 7.251 1.920 6.419 1.00 89.56 77 GLY A N 1
ATOM 607 C CA . GLY A 1 77 ? 6.929 1.420 7.759 1.00 89.56 77 GLY A CA 1
ATOM 608 C C . GLY A 1 77 ? 5.595 1.916 8.324 1.00 89.56 77 GLY A C 1
ATOM 609 O O . GLY A 1 77 ? 5.354 1.759 9.518 1.00 89.56 77 GLY A O 1
ATOM 610 N N . ARG A 1 78 ? 4.744 2.538 7.502 1.00 88.94 78 ARG A N 1
ATOM 611 C CA . ARG A 1 78 ? 3.437 3.056 7.925 1.00 88.94 78 ARG A CA 1
ATOM 612 C C . ARG A 1 78 ? 2.338 2.016 7.704 1.00 88.94 78 ARG A C 1
ATOM 614 O O . ARG A 1 78 ? 2.383 1.253 6.744 1.00 88.94 78 ARG A O 1
ATOM 621 N N . LYS A 1 79 ? 1.342 2.012 8.596 1.00 87.56 79 LYS A N 1
ATOM 622 C CA . LYS A 1 79 ? 0.195 1.088 8.558 1.00 87.56 79 LYS A CA 1
ATOM 623 C C . LYS A 1 79 ? -0.922 1.560 7.617 1.00 87.56 79 LYS A C 1
ATOM 625 O O . LYS A 1 79 ? -1.614 0.723 7.051 1.00 87.56 79 LYS A O 1
ATOM 630 N N . GLU A 1 80 ? -1.079 2.870 7.446 1.00 88.62 80 GLU A N 1
ATOM 631 C CA . GLU A 1 80 ? -2.218 3.478 6.751 1.00 88.62 80 GLU A CA 1
ATOM 632 C C . GLU A 1 80 ? -1.849 4.808 6.082 1.00 88.62 80 GLU A C 1
ATOM 634 O O . GLU A 1 80 ? -0.790 5.389 6.359 1.00 88.62 80 GLU A O 1
ATOM 639 N N . ILE A 1 81 ? -2.707 5.258 5.164 1.00 88.25 81 ILE A N 1
ATOM 640 C CA . ILE A 1 81 ? -2.617 6.597 4.575 1.00 88.25 81 ILE A CA 1
ATOM 641 C C . ILE A 1 81 ? -3.056 7.654 5.593 1.00 88.25 81 ILE A C 1
ATOM 643 O O . ILE A 1 81 ? -4.007 7.449 6.340 1.00 88.25 81 ILE A O 1
ATOM 647 N N . ASP A 1 82 ? -2.356 8.786 5.611 1.00 83.50 82 ASP A N 1
ATOM 648 C CA . ASP A 1 82 ? -2.704 9.912 6.474 1.00 83.50 82 ASP A CA 1
ATOM 649 C C . ASP A 1 82 ? -3.942 10.652 5.945 1.00 83.50 82 ASP A C 1
ATOM 651 O O . ASP A 1 82 ? -4.058 10.892 4.738 1.00 83.50 82 ASP A O 1
ATOM 655 N N . ASP A 1 83 ? -4.838 11.052 6.849 1.00 75.81 83 ASP A N 1
ATOM 656 C CA . ASP A 1 83 ? -6.097 11.713 6.494 1.00 75.81 83 ASP A CA 1
ATOM 657 C C . ASP A 1 83 ? -5.882 13.013 5.714 1.00 75.81 83 ASP A C 1
ATOM 659 O O . ASP A 1 83 ? -6.622 13.278 4.763 1.00 75.81 83 ASP A O 1
ATOM 663 N N . SER A 1 84 ? -4.812 13.764 6.007 1.00 75.75 84 SER A N 1
ATOM 664 C CA . SER A 1 84 ? -4.512 15.002 5.278 1.00 75.75 84 SER A CA 1
ATOM 665 C C . SER A 1 84 ? -4.259 14.758 3.789 1.00 75.75 84 SER A C 1
ATOM 667 O O . SER A 1 84 ? -4.638 15.578 2.956 1.00 75.75 84 SER A O 1
ATOM 669 N N . SER A 1 85 ? -3.699 13.597 3.428 1.00 77.00 85 SER A N 1
ATOM 670 C CA . SER A 1 85 ? -3.420 13.245 2.030 1.00 77.00 85 SER A CA 1
ATOM 671 C C . SER A 1 85 ? -4.697 12.946 1.238 1.00 77.00 85 SER A C 1
ATOM 673 O O . SER A 1 85 ? -4.744 13.170 0.030 1.00 77.00 85 SER A O 1
ATOM 675 N N . VAL A 1 86 ? -5.737 12.438 1.904 1.00 76.88 86 VAL A N 1
ATOM 676 C CA . VAL A 1 86 ? -7.037 12.129 1.286 1.00 76.88 86 VAL A CA 1
ATOM 677 C C . VAL A 1 86 ? -7.940 13.365 1.275 1.00 76.88 86 VAL A C 1
ATOM 679 O O . VAL A 1 86 ? -8.714 13.575 0.338 1.00 76.88 86 VAL A O 1
ATOM 682 N N . ASP A 1 87 ? -7.825 14.229 2.281 1.00 78.06 87 ASP A N 1
ATOM 683 C CA . ASP A 1 87 ? -8.665 15.417 2.416 1.00 78.06 87 ASP A CA 1
ATOM 684 C C . ASP A 1 87 ? -8.426 16.464 1.323 1.00 78.06 87 ASP A C 1
ATOM 686 O O . ASP A 1 87 ? -9.368 17.169 0.949 1.00 78.06 87 ASP A O 1
ATOM 690 N N . GLU A 1 88 ? -7.233 16.497 0.732 1.00 81.25 88 GLU A N 1
ATOM 691 C CA . GLU A 1 88 ? -6.906 17.334 -0.430 1.00 81.25 88 GLU A CA 1
ATOM 692 C C . GLU A 1 88 ? -7.645 16.917 -1.719 1.00 81.25 88 GLU A C 1
ATOM 694 O O . GLU A 1 88 ? -7.735 17.699 -2.674 1.00 81.25 88 GLU A O 1
ATOM 699 N N . MET A 1 89 ? -8.219 15.708 -1.772 1.00 79.25 89 MET A N 1
ATOM 700 C CA . MET A 1 89 ? -8.970 15.238 -2.936 1.00 79.25 89 MET A CA 1
ATOM 701 C C . MET A 1 89 ? -10.263 16.043 -3.119 1.00 79.25 89 MET A C 1
ATOM 703 O O . MET A 1 89 ? -11.062 16.217 -2.198 1.00 79.25 89 MET A O 1
ATOM 707 N N . ARG A 1 90 ? -10.519 16.492 -4.352 1.00 83.62 90 ARG A N 1
ATOM 708 C CA . ARG A 1 90 ? -11.725 17.256 -4.723 1.00 83.62 90 ARG A CA 1
ATOM 709 C C . ARG A 1 90 ? -12.906 16.331 -5.048 1.00 83.62 90 ARG A C 1
ATOM 711 O O . ARG A 1 90 ? -13.508 16.455 -6.109 1.00 83.62 90 ARG A O 1
ATOM 718 N N . VAL A 1 91 ? -13.193 15.392 -4.151 1.00 85.56 91 VAL A N 1
ATOM 719 C CA . VAL A 1 91 ? -14.317 14.442 -4.231 1.00 85.56 91 VAL A CA 1
ATOM 720 C C . VAL A 1 91 ? -15.138 14.493 -2.941 1.00 85.56 91 VAL A C 1
ATOM 722 O O . VAL A 1 91 ? -14.710 15.096 -1.953 1.00 85.56 91 VAL A O 1
ATOM 725 N N . ASP A 1 92 ? -16.332 13.907 -2.953 1.00 86.75 92 ASP A N 1
ATOM 726 C CA . ASP A 1 92 ? -17.205 13.850 -1.781 1.00 86.75 92 ASP A CA 1
ATOM 727 C C . ASP A 1 92 ? -16.639 12.940 -0.669 1.00 86.75 92 ASP A C 1
ATOM 729 O O . ASP A 1 92 ? -15.668 12.202 -0.853 1.00 86.75 92 ASP A O 1
ATOM 733 N N . ALA A 1 93 ? -17.241 13.017 0.519 1.00 83.00 93 ALA A N 1
ATOM 734 C CA . ALA A 1 93 ? -16.765 12.299 1.699 1.00 83.00 93 ALA A CA 1
ATOM 735 C C . ALA A 1 93 ? -16.865 10.767 1.572 1.00 83.00 93 ALA A C 1
ATOM 737 O O . ALA A 1 93 ? -16.035 10.057 2.144 1.00 83.00 93 ALA A O 1
ATOM 738 N N . GLU A 1 94 ? -17.848 10.256 0.830 1.00 84.50 94 GLU A N 1
ATOM 739 C CA . GLU A 1 94 ? -18.029 8.821 0.612 1.00 84.50 94 GLU A CA 1
ATOM 740 C C . GLU A 1 94 ? -16.938 8.291 -0.322 1.00 84.50 94 GLU A C 1
ATOM 742 O O . GLU A 1 94 ? -16.230 7.347 0.029 1.00 84.50 94 GLU A O 1
ATOM 747 N N . SER A 1 95 ? -16.687 8.990 -1.430 1.00 83.88 95 SER A N 1
ATOM 748 C CA . SER A 1 95 ? -15.584 8.694 -2.351 1.00 83.88 95 SER A CA 1
ATOM 749 C C . SER A 1 95 ? -14.216 8.737 -1.658 1.00 83.88 95 SER A C 1
ATOM 751 O O . SER A 1 95 ? -13.389 7.847 -1.859 1.00 83.88 95 SER A O 1
ATOM 753 N N . LYS A 1 96 ? -13.968 9.732 -0.790 1.00 85.56 96 LYS A N 1
ATOM 754 C CA . LYS A 1 96 ? -12.734 9.799 0.023 1.00 85.56 96 LYS A CA 1
ATOM 755 C C . LYS A 1 96 ? -12.573 8.576 0.917 1.00 85.56 96 LYS A C 1
ATOM 757 O O . LYS A 1 96 ? -11.475 8.034 1.033 1.00 85.56 96 LYS A O 1
ATOM 762 N N . LYS A 1 97 ? -13.661 8.147 1.560 1.00 86.25 97 LYS A N 1
ATOM 763 C CA . LYS A 1 97 ? -13.657 6.972 2.433 1.00 86.25 97 LYS A CA 1
ATOM 764 C C . LYS A 1 97 ? -13.331 5.702 1.652 1.00 86.25 97 LYS A C 1
ATOM 766 O O . LYS A 1 97 ? -12.455 4.964 2.083 1.00 86.25 97 LYS A O 1
ATOM 771 N N . ILE A 1 98 ? -13.957 5.501 0.494 1.00 86.94 98 ILE A N 1
ATOM 772 C CA . ILE A 1 98 ? -13.694 4.343 -0.373 1.00 86.94 98 ILE A CA 1
ATOM 773 C C . ILE A 1 98 ? -12.215 4.288 -0.769 1.00 86.94 98 ILE A C 1
ATOM 775 O O . ILE A 1 98 ? -11.566 3.262 -0.591 1.00 86.94 98 ILE A O 1
ATOM 779 N N . VAL A 1 99 ? -11.647 5.407 -1.232 1.00 88.12 99 VAL A N 1
ATOM 780 C CA . VAL A 1 99 ? -10.227 5.470 -1.620 1.00 88.12 99 VAL A CA 1
ATOM 781 C C . VAL A 1 99 ? -9.304 5.168 -0.437 1.00 88.12 99 VAL A C 1
ATOM 783 O O . VAL A 1 99 ? -8.318 4.448 -0.597 1.00 88.12 99 VAL A O 1
ATOM 786 N N . ARG A 1 100 ? -9.617 5.689 0.757 1.00 90.56 100 ARG A N 1
ATOM 787 C CA . ARG A 1 100 ? -8.857 5.407 1.984 1.00 90.56 100 ARG A CA 1
ATOM 788 C C . ARG A 1 100 ? -8.882 3.916 2.321 1.00 90.56 100 ARG A C 1
ATOM 790 O O . ARG A 1 100 ? -7.822 3.327 2.533 1.00 90.56 100 ARG A O 1
ATOM 797 N N . ASP A 1 101 ? -10.072 3.327 2.367 1.00 89.38 101 ASP A N 1
ATOM 798 C CA . ASP A 1 101 ? -10.269 1.926 2.742 1.00 89.38 101 ASP A CA 1
ATOM 799 C C . ASP A 1 101 ? -9.561 0.994 1.743 1.00 89.38 101 ASP A C 1
ATOM 801 O O . ASP A 1 101 ? 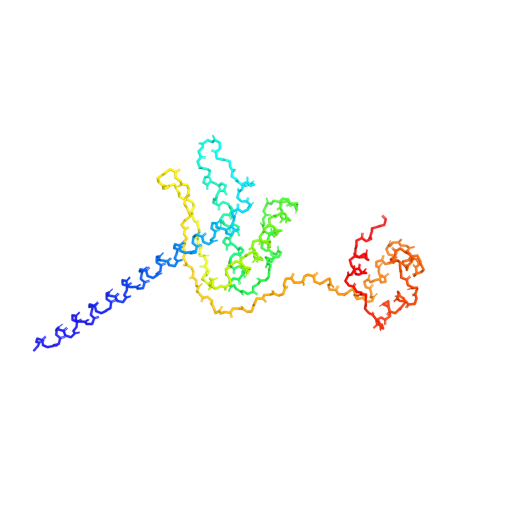-8.865 0.061 2.152 1.00 89.38 101 ASP A O 1
ATOM 805 N N . GLU A 1 102 ? -9.628 1.314 0.448 1.00 92.56 102 GLU A N 1
ATOM 806 C CA . GLU A 1 102 ? -8.931 0.583 -0.613 1.00 92.56 102 GLU A CA 1
ATOM 807 C C . GLU A 1 102 ? -7.404 0.649 -0.453 1.00 92.56 102 GLU A C 1
ATOM 809 O O . GLU A 1 102 ? -6.724 -0.382 -0.430 1.00 92.56 102 GLU A O 1
ATOM 814 N N . ILE A 1 103 ? -6.843 1.853 -0.274 1.00 94.81 103 ILE A N 1
ATOM 815 C CA . ILE A 1 103 ? -5.398 2.031 -0.068 1.00 94.81 103 ILE A CA 1
ATOM 816 C C . ILE A 1 103 ? -4.943 1.262 1.173 1.00 94.81 103 ILE A C 1
ATOM 818 O O . ILE A 1 103 ? -3.946 0.544 1.107 1.00 94.81 103 ILE A O 1
ATOM 822 N N . ASN A 1 104 ? -5.666 1.358 2.288 1.00 92.94 104 ASN A N 1
ATOM 823 C CA . ASN A 1 104 ? -5.316 0.658 3.524 1.00 92.94 104 ASN A CA 1
ATOM 824 C C . ASN A 1 104 ? -5.392 -0.870 3.363 1.00 92.94 104 ASN A C 1
ATOM 826 O O . ASN A 1 104 ? -4.504 -1.590 3.834 1.00 92.94 104 ASN A O 1
ATOM 830 N N . GLY A 1 105 ? -6.387 -1.375 2.630 1.00 93.12 105 GLY A N 1
ATOM 831 C CA . GLY A 1 105 ? -6.475 -2.786 2.252 1.00 93.12 105 GLY A CA 1
ATOM 832 C C . GLY A 1 105 ? -5.279 -3.245 1.411 1.00 93.12 105 GLY A C 1
ATOM 833 O O . GLY A 1 105 ? -4.714 -4.317 1.649 1.00 93.12 105 GLY A O 1
ATOM 834 N N . LEU A 1 106 ? -4.835 -2.426 0.455 1.00 96.81 106 LEU A N 1
ATOM 835 C CA . LEU A 1 106 ? -3.632 -2.684 -0.344 1.00 96.81 106 LEU A CA 1
ATOM 836 C C . LEU A 1 106 ? -2.346 -2.608 0.497 1.00 96.81 106 LEU A C 1
ATOM 838 O O . LEU A 1 106 ? -1.448 -3.424 0.299 1.00 96.81 106 LEU A O 1
ATOM 842 N N . VAL A 1 107 ? -2.241 -1.691 1.466 1.00 96.56 107 VAL A N 1
ATOM 843 C CA . VAL A 1 107 ? -1.080 -1.605 2.377 1.00 96.56 107 VAL A CA 1
ATOM 844 C C . VAL A 1 107 ? -0.924 -2.913 3.141 1.00 96.56 107 VAL A C 1
ATOM 846 O O . VAL A 1 107 ? 0.160 -3.502 3.154 1.00 96.56 107 VAL A O 1
ATOM 849 N N . ARG A 1 108 ? -2.016 -3.406 3.729 1.00 94.31 108 ARG A N 1
ATOM 850 C CA . ARG A 1 108 ? -2.027 -4.678 4.453 1.00 94.31 108 ARG A CA 1
ATOM 851 C C . ARG A 1 108 ? -1.604 -5.840 3.553 1.00 94.31 108 ARG A C 1
ATOM 853 O O . ARG A 1 108 ? -0.665 -6.559 3.893 1.00 94.31 108 ARG A O 1
ATOM 860 N N . ARG A 1 109 ? -2.210 -5.963 2.367 1.00 95.44 109 ARG A N 1
ATOM 861 C CA . ARG A 1 109 ? -1.851 -7.000 1.381 1.00 95.44 109 ARG A CA 1
ATOM 862 C C . ARG A 1 109 ? -0.386 -6.923 0.952 1.00 95.44 109 ARG A C 1
ATOM 864 O O . ARG A 1 109 ? 0.249 -7.960 0.780 1.00 95.44 109 ARG A O 1
ATOM 871 N N . LYS A 1 110 ? 0.189 -5.720 0.828 1.00 97.06 110 LYS A N 1
ATOM 872 C CA . LYS A 1 110 ? 1.621 -5.536 0.548 1.00 97.06 110 LYS A CA 1
ATOM 873 C C . LYS A 1 110 ? 2.454 -6.174 1.657 1.00 97.06 110 LYS A C 1
ATOM 875 O O . LYS A 1 110 ? 3.357 -6.952 1.356 1.00 97.06 110 LYS A O 1
ATOM 880 N N . TYR A 1 111 ? 2.182 -5.856 2.922 1.00 94.81 111 TYR A N 1
ATOM 881 C CA . TYR A 1 111 ? 2.922 -6.439 4.047 1.00 94.81 111 TYR A CA 1
ATOM 882 C C . TYR A 1 111 ? 2.805 -7.964 4.110 1.00 94.81 111 TYR A C 1
ATOM 884 O O . TYR A 1 111 ? 3.792 -8.622 4.430 1.00 94.81 111 TYR A O 1
ATOM 892 N N . GLU A 1 112 ? 1.634 -8.509 3.782 1.00 93.06 112 GLU A N 1
ATOM 893 C CA . GLU A 1 112 ? 1.365 -9.950 3.792 1.00 93.06 112 GLU A CA 1
ATOM 894 C C . GLU A 1 112 ? 2.066 -10.687 2.638 1.00 93.06 112 GLU A C 1
ATOM 896 O O . GLU A 1 112 ? 2.745 -11.686 2.874 1.00 93.06 112 GLU A O 1
ATOM 901 N N . LYS A 1 113 ? 1.934 -10.197 1.397 1.00 95.62 113 LYS A N 1
ATOM 902 C CA . LYS A 1 113 ? 2.447 -10.880 0.196 1.00 95.62 113 LYS A CA 1
ATOM 903 C C . LYS A 1 113 ? 3.914 -10.570 -0.115 1.00 95.62 113 LYS A C 1
ATOM 905 O O . LYS A 1 113 ? 4.620 -11.441 -0.611 1.00 95.62 113 LYS A O 1
ATOM 910 N N . PHE A 1 114 ? 4.368 -9.339 0.141 1.00 96.69 114 PHE A N 1
ATOM 911 C CA . PHE A 1 114 ? 5.663 -8.825 -0.335 1.00 96.69 114 PHE A CA 1
ATOM 912 C C . PHE A 1 114 ? 6.468 -8.070 0.749 1.00 96.69 114 PHE A C 1
ATOM 914 O O . PHE A 1 114 ? 6.879 -6.911 0.545 1.00 96.69 114 PHE A O 1
ATOM 921 N N . PRO A 1 115 ? 6.714 -8.665 1.933 1.00 95.00 115 PRO A N 1
ATOM 922 C CA . PRO A 1 115 ? 7.488 -8.021 3.000 1.00 95.00 115 PRO A CA 1
ATOM 923 C C . PRO A 1 115 ? 8.964 -7.784 2.624 1.00 95.00 115 PRO A C 1
ATOM 925 O O . PRO A 1 115 ? 9.621 -6.872 3.134 1.00 95.00 115 PRO A O 1
ATOM 928 N N . GLU A 1 116 ? 9.515 -8.583 1.715 1.00 95.38 116 GLU A N 1
ATOM 929 C CA . GLU A 1 116 ? 10.905 -8.528 1.267 1.00 95.38 116 GLU A CA 1
ATOM 930 C C . GLU A 1 116 ? 11.169 -7.461 0.200 1.00 95.38 116 GLU A C 1
ATOM 932 O O . GLU A 1 116 ? 12.309 -7.009 0.063 1.00 95.38 116 GLU A O 1
ATOM 937 N N . LEU A 1 117 ? 10.136 -7.019 -0.523 1.00 96.75 117 LEU A N 1
ATOM 938 C CA . LEU A 1 117 ? 10.255 -5.963 -1.525 1.00 96.75 117 LEU A CA 1
ATOM 939 C C . LEU A 1 117 ? 10.140 -4.589 -0.852 1.00 96.75 117 LEU A C 1
ATOM 941 O O . LEU A 1 117 ? 9.077 -4.164 -0.396 1.00 96.75 117 LEU A O 1
ATOM 945 N N . ARG A 1 118 ? 11.280 -3.898 -0.750 1.00 96.38 118 ARG A N 1
ATOM 946 C CA . ARG A 1 118 ? 11.448 -2.672 0.060 1.00 96.38 118 ARG A CA 1
ATOM 947 C C . ARG A 1 118 ? 11.851 -1.445 -0.750 1.00 96.38 118 ARG A C 1
ATOM 949 O O . ARG A 1 118 ? 12.203 -0.411 -0.188 1.00 96.38 118 ARG A O 1
ATOM 956 N N . THR A 1 119 ? 11.851 -1.562 -2.070 1.00 97.75 119 THR A N 1
ATOM 957 C CA . THR A 1 119 ? 12.132 -0.437 -2.960 1.00 97.75 119 THR A CA 1
ATOM 958 C C . THR A 1 119 ? 10.836 0.304 -3.236 1.00 97.75 119 THR A C 1
ATOM 960 O O . THR A 1 119 ? 9.861 -0.303 -3.676 1.00 97.75 119 THR A O 1
ATOM 963 N N . ALA A 1 120 ? 10.821 1.603 -2.956 1.00 97.75 120 ALA A N 1
ATOM 964 C CA . ALA A 1 120 ? 9.713 2.481 -3.284 1.00 97.75 120 ALA A CA 1
ATOM 965 C C . ALA A 1 120 ? 9.552 2.624 -4.797 1.00 97.75 120 ALA A C 1
ATOM 967 O O . ALA A 1 120 ? 10.480 2.412 -5.586 1.00 97.75 120 ALA A O 1
ATOM 968 N N . ILE A 1 121 ? 8.360 3.030 -5.195 1.00 98.50 121 ILE A N 1
ATOM 969 C CA . ILE A 1 121 ? 7.998 3.271 -6.579 1.00 98.50 121 ILE A CA 1
ATOM 970 C C . ILE A 1 121 ? 7.848 4.778 -6.763 1.00 98.50 121 ILE A C 1
ATOM 972 O O . ILE A 1 121 ? 7.061 5.425 -6.078 1.00 98.50 121 ILE A O 1
ATOM 976 N N . LYS A 1 122 ? 8.636 5.343 -7.676 1.00 97.69 122 LYS A N 1
ATOM 977 C CA . LYS A 1 122 ? 8.591 6.768 -8.012 1.00 97.69 122 LYS A CA 1
ATOM 978 C C . LYS A 1 122 ? 7.434 7.089 -8.954 1.00 97.69 122 LYS A C 1
ATOM 980 O O . LYS A 1 122 ? 6.862 8.167 -8.860 1.00 97.69 122 L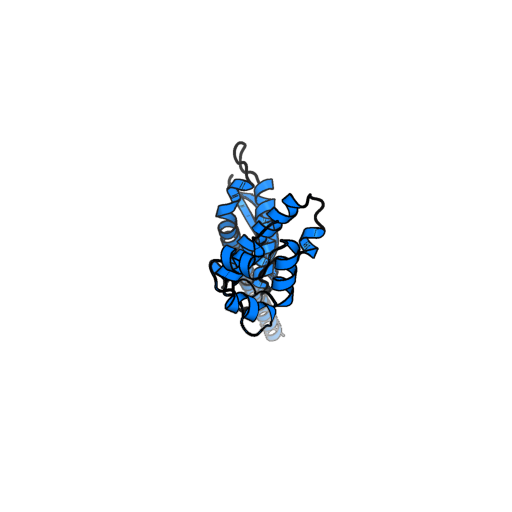YS A O 1
ATOM 985 N N . ASP A 1 123 ? 7.168 6.191 -9.896 1.00 97.69 123 ASP A N 1
ATOM 986 C CA . ASP A 1 123 ? 6.149 6.382 -10.921 1.00 97.69 123 ASP A CA 1
ATOM 987 C C . ASP A 1 123 ? 5.700 5.040 -11.507 1.00 97.69 123 ASP A C 1
ATOM 989 O O . ASP A 1 123 ? 6.477 4.075 -11.546 1.00 97.69 123 ASP A O 1
ATOM 993 N N . VAL A 1 124 ? 4.462 5.013 -11.993 1.00 97.50 124 VAL A N 1
ATOM 994 C CA . VAL A 1 124 ? 3.831 3.873 -12.659 1.00 97.50 124 VAL A CA 1
ATOM 995 C C . VAL A 1 124 ? 3.175 4.320 -13.954 1.00 97.50 124 VAL A C 1
ATOM 997 O O . VAL A 1 124 ? 2.643 5.425 -14.063 1.00 97.50 124 VAL A O 1
ATOM 1000 N N . SER A 1 125 ? 3.189 3.452 -14.956 1.00 96.31 125 SER A N 1
ATOM 1001 C CA . SER A 1 125 ? 2.495 3.715 -16.214 1.00 96.31 125 SER A CA 1
ATOM 1002 C C . SER A 1 125 ? 1.960 2.434 -16.825 1.00 96.31 125 SER A C 1
ATOM 1004 O O . SER A 1 125 ? 2.693 1.450 -16.960 1.00 96.31 125 SER A O 1
ATOM 1006 N N . ALA A 1 126 ? 0.700 2.479 -17.248 1.00 95.62 126 ALA A N 1
ATOM 1007 C CA . ALA A 1 126 ? 0.097 1.455 -18.073 1.00 95.62 126 ALA A CA 1
ATOM 1008 C C . ALA A 1 126 ? 0.481 1.628 -19.537 1.00 95.62 126 ALA A C 1
ATOM 1010 O O . ALA A 1 126 ? 0.366 2.713 -20.105 1.00 95.62 126 ALA A O 1
ATOM 1011 N N . LEU A 1 127 ? 0.942 0.538 -20.140 1.00 94.25 127 LEU A N 1
ATOM 1012 C CA . LEU A 1 127 ? 1.391 0.483 -21.522 1.00 94.25 127 LEU A CA 1
ATOM 1013 C C . LEU A 1 127 ? 0.711 -0.683 -22.227 1.00 94.25 127 LEU A C 1
ATOM 1015 O O . LEU A 1 127 ? 0.550 -1.752 -21.643 1.00 94.25 127 LEU A O 1
ATOM 1019 N N . LEU A 1 128 ? 0.375 -0.506 -23.500 1.00 93.38 128 LEU A N 1
ATOM 1020 C CA . LEU A 1 128 ? -0.053 -1.610 -24.348 1.00 93.38 128 LEU A CA 1
ATOM 1021 C C . LEU A 1 128 ? 1.179 -2.252 -24.995 1.00 93.38 128 LEU A C 1
ATOM 1023 O O . LEU A 1 128 ? 1.908 -1.597 -25.738 1.00 93.38 128 LEU A O 1
ATOM 1027 N N . VAL A 1 129 ? 1.413 -3.534 -24.725 1.00 92.62 129 VAL A N 1
ATOM 1028 C CA . VAL A 1 129 ? 2.515 -4.312 -25.306 1.00 92.62 129 VAL A CA 1
ATOM 1029 C C . VAL A 1 129 ? 1.942 -5.613 -25.847 1.00 92.62 129 VAL A C 1
ATOM 1031 O O . VAL A 1 129 ? 1.361 -6.390 -25.096 1.00 92.62 129 VAL A O 1
ATOM 1034 N N . ALA A 1 130 ? 2.091 -5.843 -27.154 1.00 90.69 130 ALA A N 1
ATOM 1035 C CA . ALA A 1 130 ? 1.550 -7.024 -27.837 1.00 90.69 130 ALA A CA 1
ATOM 1036 C C . ALA A 1 130 ? 0.047 -7.266 -27.554 1.00 90.69 130 ALA A C 1
ATOM 1038 O O . ALA A 1 130 ? -0.380 -8.395 -27.335 1.00 90.69 130 ALA A O 1
ATOM 1039 N N . GLY A 1 131 ? -0.752 -6.191 -27.512 1.00 88.50 131 GLY A N 1
ATOM 1040 C CA . GLY A 1 131 ? -2.196 -6.264 -27.252 1.00 88.50 131 GLY A CA 1
ATOM 1041 C C . GLY A 1 131 ? -2.581 -6.507 -25.789 1.00 88.50 131 GLY A C 1
ATOM 1042 O O . GLY A 1 131 ? -3.766 -6.572 -25.483 1.00 88.50 131 GLY A O 1
ATOM 1043 N N . GLN A 1 132 ? -1.611 -6.601 -24.877 1.00 89.31 132 GLN A N 1
ATOM 1044 C CA . GLN A 1 132 ? -1.846 -6.756 -23.443 1.00 89.31 132 GLN A CA 1
ATOM 1045 C C . GLN A 1 132 ? -1.439 -5.493 -22.689 1.00 89.31 132 GLN A C 1
ATOM 1047 O O . GLN A 1 132 ? -0.407 -4.884 -22.983 1.00 89.31 132 GLN A O 1
ATOM 1052 N N . ALA A 1 133 ? -2.223 -5.114 -21.683 1.00 92.44 133 ALA A N 1
ATOM 1053 C CA . ALA A 1 133 ? -1.813 -4.073 -20.756 1.00 92.44 133 ALA A CA 1
ATOM 1054 C C . ALA A 1 133 ? -0.664 -4.581 -19.870 1.00 92.44 133 ALA A C 1
ATOM 1056 O O . ALA A 1 133 ? -0.744 -5.652 -19.269 1.00 92.44 133 ALA A O 1
ATOM 1057 N N . ARG A 1 134 ? 0.414 -3.805 -19.790 1.00 94.44 134 ARG A N 1
ATOM 1058 C CA . ARG A 1 134 ? 1.595 -4.061 -18.966 1.00 94.44 134 ARG A CA 1
ATOM 1059 C C . ARG A 1 134 ? 1.856 -2.868 -18.064 1.00 94.44 134 ARG A C 1
ATOM 1061 O O . ARG A 1 134 ? 1.687 -1.718 -18.475 1.00 94.44 134 ARG A O 1
ATOM 1068 N N . LEU A 1 135 ? 2.320 -3.156 -16.857 1.00 96.44 135 LEU A N 1
ATOM 1069 C CA . LEU A 1 135 ? 2.769 -2.149 -15.914 1.00 96.44 135 LEU A CA 1
ATOM 1070 C C . LEU A 1 135 ? 4.266 -1.882 -16.105 1.00 96.44 135 LEU A C 1
ATOM 1072 O O . LEU A 1 135 ? 5.088 -2.796 -16.063 1.00 96.44 135 LEU A O 1
ATOM 1076 N N . LYS A 1 136 ? 4.628 -0.611 -16.267 1.00 97.12 136 LYS A N 1
ATOM 1077 C CA . LYS A 1 136 ? 6.007 -0.134 -16.147 1.00 97.12 136 LYS A CA 1
ATOM 1078 C C . LYS A 1 136 ? 6.184 0.590 -14.820 1.00 97.12 136 LYS A C 1
ATOM 1080 O O . LYS A 1 136 ? 5.394 1.472 -14.492 1.00 97.12 136 LYS A O 1
ATOM 1085 N N . VAL A 1 137 ? 7.259 0.259 -14.105 1.00 97.88 137 VAL A N 1
ATOM 1086 C CA . VAL A 1 137 ? 7.590 0.840 -12.798 1.00 97.88 137 VAL A CA 1
ATOM 1087 C C . VAL A 1 137 ? 8.922 1.578 -12.850 1.00 97.88 137 VAL A C 1
ATOM 1089 O O . VAL A 1 137 ? 9.956 1.010 -13.214 1.00 97.88 137 VAL A O 1
ATOM 1092 N N . SER A 1 138 ? 8.920 2.828 -12.396 1.00 97.19 138 SER A N 1
ATOM 1093 C CA . SER A 1 138 ? 10.136 3.588 -12.110 1.00 97.19 138 SER A CA 1
ATOM 1094 C C . SER A 1 138 ? 10.518 3.432 -10.640 1.00 97.19 138 SER A C 1
ATOM 1096 O O . SER A 1 138 ? 9.785 3.860 -9.753 1.00 97.19 138 SER A O 1
ATOM 1098 N N . LEU A 1 139 ? 11.685 2.843 -10.375 1.00 97.62 139 LEU A N 1
ATOM 1099 C CA . LEU A 1 139 ? 12.170 2.613 -9.010 1.00 97.62 139 LEU A CA 1
ATOM 1100 C C . LEU A 1 139 ? 12.605 3.912 -8.313 1.00 97.62 139 LEU A C 1
ATOM 1102 O O . LEU A 1 139 ? 13.319 4.729 -8.909 1.00 97.62 139 LEU A O 1
ATOM 1106 N N . GLY A 1 140 ? 12.212 4.047 -7.048 1.00 96.62 140 GLY A N 1
ATOM 1107 C CA . GLY A 1 140 ? 12.702 5.032 -6.087 1.00 96.62 140 GLY A CA 1
ATOM 1108 C C . GLY A 1 140 ? 13.741 4.441 -5.128 1.00 96.62 140 GLY A C 1
ATOM 1109 O O . GLY A 1 140 ? 14.496 3.533 -5.488 1.00 96.62 140 GLY A O 1
ATOM 1110 N N . ASP A 1 141 ? 13.783 4.975 -3.908 1.00 96.38 141 ASP A N 1
ATOM 1111 C CA . ASP A 1 141 ? 14.746 4.571 -2.883 1.00 96.38 141 ASP A CA 1
ATOM 1112 C C . ASP A 1 141 ? 14.437 3.191 -2.298 1.00 96.38 141 ASP A C 1
ATOM 1114 O O . ASP A 1 141 ? 13.294 2.736 -2.274 1.00 96.38 141 ASP A O 1
ATOM 1118 N N . THR A 1 142 ? 15.475 2.502 -1.825 1.00 96.06 142 THR A N 1
ATOM 1119 C CA . THR A 1 142 ? 15.333 1.213 -1.135 1.00 96.06 142 THR A CA 1
ATOM 1120 C C . THR A 1 142 ? 15.477 1.405 0.362 1.00 96.06 142 THR A C 1
ATOM 1122 O O . THR A 1 142 ? 16.488 1.929 0.826 1.00 96.06 142 THR A O 1
ATOM 1125 N N . PHE A 1 143 ? 14.470 0.955 1.104 1.00 94.06 143 PHE A N 1
ATOM 1126 C CA . PHE A 1 143 ? 14.388 1.098 2.550 1.00 94.06 143 PHE A CA 1
ATOM 1127 C C . PHE A 1 143 ? 14.965 -0.131 3.273 1.00 94.06 143 PHE A C 1
ATOM 1129 O O . PHE A 1 143 ? 14.989 -1.238 2.714 1.00 94.06 143 PHE A O 1
ATOM 1136 N N . PRO A 1 144 ? 15.448 0.031 4.520 1.00 93.50 144 PRO A N 1
ATOM 1137 C CA . PRO A 1 144 ? 15.819 -1.101 5.365 1.00 93.50 144 PRO A CA 1
ATOM 1138 C C . PRO A 1 144 ? 14.601 -1.989 5.676 1.00 93.50 144 PRO A C 1
ATOM 1140 O O . PRO A 1 144 ? 13.462 -1.652 5.362 1.00 93.50 144 PRO A O 1
ATOM 1143 N N . ALA A 1 145 ? 14.833 -3.157 6.286 1.00 90.44 145 ALA A N 1
ATOM 1144 C CA . ALA A 1 145 ? 13.733 -3.955 6.829 1.00 90.44 145 ALA A CA 1
ATOM 1145 C C . ALA A 1 145 ? 13.013 -3.142 7.911 1.00 90.44 145 ALA A C 1
ATOM 1147 O O . ALA A 1 145 ? 13.597 -2.876 8.961 1.00 90.44 145 ALA A O 1
ATOM 1148 N N . MET A 1 146 ? 11.769 -2.754 7.649 1.00 86.62 146 MET A N 1
ATOM 1149 C CA . MET A 1 146 ? 10.921 -2.112 8.646 1.00 86.62 146 MET A CA 1
ATOM 1150 C C . MET A 1 146 ? 10.167 -3.187 9.436 1.00 86.62 146 MET A C 1
ATOM 1152 O O . MET A 1 146 ? 9.816 -4.220 8.855 1.00 86.62 146 MET A O 1
ATOM 1156 N N . PRO A 1 147 ? 9.901 -2.972 10.736 1.00 86.75 147 PRO A N 1
ATOM 1157 C CA . PRO A 1 147 ? 8.988 -3.825 11.483 1.00 86.75 147 PRO A CA 1
ATOM 1158 C C . PRO A 1 147 ? 7.638 -3.885 10.768 1.00 86.75 147 PRO A C 1
ATOM 1160 O O . PRO A 1 147 ? 7.122 -2.854 10.335 1.00 86.75 147 PRO A O 1
ATOM 1163 N N . ILE A 1 148 ? 7.082 -5.088 10.629 1.00 86.62 148 ILE A N 1
ATOM 1164 C CA . ILE A 1 148 ? 5.730 -5.256 10.097 1.00 86.62 148 ILE A CA 1
ATOM 1165 C C . ILE A 1 148 ? 4.764 -4.720 11.165 1.00 86.62 148 ILE A C 1
ATOM 1167 O O . ILE A 1 148 ? 4.824 -5.201 12.300 1.00 86.62 148 ILE A O 1
ATOM 1171 N N . PRO A 1 149 ? 3.923 -3.717 10.849 1.00 86.06 149 PRO A N 1
ATOM 1172 C CA . PRO A 1 149 ? 2.946 -3.196 11.792 1.00 86.06 149 PRO A CA 1
ATOM 1173 C C . PRO A 1 149 ? 1.991 -4.289 12.269 1.00 86.06 149 PRO A C 1
ATOM 1175 O O . PRO A 1 149 ? 1.666 -5.216 11.527 1.00 86.06 149 PRO A O 1
ATOM 1178 N N . ASP A 1 150 ? 1.502 -4.154 13.499 1.00 83.12 150 ASP A N 1
ATOM 1179 C CA . ASP A 1 150 ? 0.444 -5.027 13.988 1.00 83.12 150 ASP A CA 1
ATOM 1180 C C . ASP A 1 150 ? -0.897 -4.640 13.336 1.00 83.12 150 ASP A C 1
ATOM 1182 O O . ASP A 1 150 ? -1.468 -3.570 13.582 1.00 83.12 150 ASP A O 1
ATOM 1186 N N . PHE A 1 151 ? -1.386 -5.524 12.467 1.00 77.94 151 PHE A N 1
ATOM 1187 C CA . PHE A 1 151 ? -2.707 -5.432 11.844 1.00 77.94 151 PHE A CA 1
ATOM 1188 C C . PHE A 1 151 ? -3.804 -6.079 12.697 1.00 77.94 151 PHE A C 1
ATOM 1190 O O . PHE A 1 151 ? -4.948 -6.165 12.252 1.00 77.94 151 PHE A O 1
ATOM 1197 N N . SER A 1 152 ? -3.492 -6.533 13.917 1.00 69.38 152 SER A N 1
ATOM 1198 C CA . SER A 1 152 ? -4.514 -6.841 14.906 1.00 69.38 152 SER A CA 1
ATOM 1199 C C . SER A 1 152 ? -5.181 -5.527 15.312 1.00 69.38 152 SER A C 1
ATOM 1201 O O . SER A 1 152 ? -4.682 -4.753 16.125 1.00 69.38 152 SER A O 1
ATOM 1203 N N . ASP A 1 153 ? -6.313 -5.225 14.677 1.00 62.00 153 ASP A N 1
ATOM 1204 C CA . ASP A 1 153 ? -7.167 -4.089 15.024 1.00 62.00 153 ASP A CA 1
ATOM 1205 C C . ASP A 1 153 ? -7.904 -4.388 16.330 1.00 62.00 153 ASP A C 1
ATOM 1207 O O . ASP A 1 153 ? -9.134 -4.422 16.400 1.00 62.00 153 ASP A O 1
ATOM 1211 N N . LYS A 1 154 ? -7.142 -4.652 17.395 1.00 57.97 154 LYS A N 1
ATOM 1212 C CA . LYS A 1 154 ? -7.696 -4.722 18.737 1.00 57.97 154 LYS A CA 1
ATOM 1213 C C . LYS A 1 154 ? -8.285 -3.350 19.023 1.00 57.97 154 LYS A C 1
ATOM 1215 O O . LYS A 1 154 ? -7.547 -2.361 18.979 1.00 57.97 154 LYS A O 1
ATOM 1220 N N . PRO A 1 155 ? -9.599 -3.250 19.290 1.00 60.34 155 PRO A N 1
ATOM 1221 C CA . PRO A 1 155 ? -10.204 -1.978 19.622 1.00 60.34 155 PRO A CA 1
ATOM 1222 C C . PRO A 1 155 ? -9.428 -1.372 20.782 1.00 60.34 155 PRO A C 1
ATOM 1224 O O . PRO A 1 155 ? -9.363 -1.980 21.852 1.00 60.34 155 PRO A O 1
ATOM 1227 N N . THR A 1 156 ? -8.840 -0.189 20.575 1.00 67.19 156 THR A N 1
ATOM 1228 C CA . THR A 1 156 ? -8.210 0.544 21.673 1.00 67.19 156 THR A CA 1
ATOM 1229 C C . THR A 1 156 ? -9.229 0.627 22.801 1.00 67.19 156 THR A C 1
ATOM 1231 O O . THR A 1 156 ? -10.344 1.115 22.558 1.00 67.19 156 THR A O 1
ATOM 1234 N N . PRO A 1 157 ? -8.915 0.113 23.997 1.00 73.69 157 PRO A N 1
ATOM 1235 C CA . PRO A 1 157 ? -9.924 0.040 25.028 1.00 73.69 157 PRO A CA 1
ATOM 1236 C C . PRO A 1 157 ? -10.449 1.431 25.371 1.00 73.69 157 PRO A C 1
ATOM 1238 O O . PRO A 1 157 ? -9.680 2.391 25.432 1.00 73.69 157 PRO A O 1
ATOM 1241 N N . LEU A 1 158 ? -11.767 1.553 25.543 1.00 80.44 158 LEU A N 1
ATOM 1242 C CA . LEU A 1 158 ? -12.382 2.847 25.833 1.00 80.44 158 LEU A CA 1
ATOM 1243 C C . LEU A 1 158 ? -11.914 3.365 27.190 1.00 80.44 158 LEU A C 1
ATOM 1245 O O . LEU A 1 158 ? -11.937 2.640 28.189 1.00 80.44 158 LEU A O 1
ATOM 1249 N N . MET A 1 159 ? -11.550 4.644 27.223 1.00 86.75 159 MET A N 1
ATOM 1250 C CA . MET A 1 159 ? -11.246 5.338 28.465 1.00 86.75 159 MET A CA 1
ATOM 1251 C C . MET A 1 159 ? -12.518 5.476 29.313 1.00 86.75 159 MET A C 1
ATOM 1253 O O . MET A 1 159 ? -13.617 5.594 28.757 1.00 86.75 159 MET A O 1
ATOM 1257 N N . PRO A 1 160 ? -12.396 5.515 30.652 1.00 89.38 160 PRO A N 1
ATOM 1258 C CA . PRO A 1 160 ? -13.540 5.627 31.562 1.00 89.38 160 PRO A CA 1
ATOM 1259 C C . PRO A 1 160 ? -14.508 6.758 31.194 1.00 89.38 160 PRO A C 1
ATOM 1261 O O . PRO A 1 160 ? -15.725 6.574 31.195 1.00 89.38 160 PRO A O 1
ATOM 1264 N N . GLU A 1 161 ? -13.958 7.909 30.807 1.00 88.94 161 GLU A N 1
ATOM 1265 C CA . GLU A 1 161 ? -14.718 9.090 30.399 1.00 88.94 161 GLU A CA 1
ATOM 1266 C C . GLU A 1 161 ? -15.500 8.867 29.103 1.00 88.94 161 GLU A C 1
ATOM 1268 O O . GLU A 1 161 ? -16.648 9.284 29.005 1.00 88.94 161 GLU A O 1
ATOM 1273 N N . GLN A 1 162 ? -14.935 8.146 28.131 1.00 87.81 162 GLN A N 1
ATOM 1274 C CA . GLN A 1 162 ? -15.613 7.849 26.865 1.00 87.81 162 GLN A CA 1
ATOM 1275 C C . GLN A 1 162 ? -16.822 6.938 27.086 1.00 87.81 162 GLN A C 1
ATOM 1277 O O . GLN A 1 162 ? -17.879 7.154 26.498 1.00 87.81 162 GLN A O 1
ATOM 1282 N N . ILE A 1 163 ? -16.686 5.945 27.970 1.00 89.69 163 ILE A N 1
ATOM 1283 C CA . ILE A 1 163 ? -17.785 5.046 28.350 1.00 89.69 163 ILE A CA 1
ATOM 1284 C C . ILE A 1 163 ? -18.888 5.846 29.050 1.00 89.69 163 ILE A C 1
ATOM 1286 O O . ILE A 1 163 ? -20.066 5.692 28.725 1.00 89.69 163 ILE A O 1
ATOM 1290 N N . LEU A 1 164 ? -18.506 6.736 29.971 1.00 91.06 164 LEU A N 1
ATOM 1291 C CA . LEU A 1 164 ? -19.439 7.593 30.695 1.00 91.06 164 LEU A CA 1
ATOM 1292 C C . LEU A 1 164 ? -20.196 8.538 29.753 1.00 91.06 164 LEU A C 1
ATOM 1294 O O . LEU A 1 164 ? -21.420 8.646 29.852 1.00 91.06 164 LEU A O 1
ATOM 1298 N N . THR A 1 165 ? -19.481 9.212 28.854 1.00 90.19 165 THR A N 1
ATOM 1299 C CA . THR A 1 165 ? -20.050 10.133 27.865 1.00 90.19 165 THR A CA 1
ATOM 1300 C C . THR A 1 165 ? -21.014 9.396 26.950 1.00 90.19 165 THR A C 1
ATOM 1302 O O . THR A 1 165 ? -22.186 9.760 26.900 1.00 90.19 165 THR A O 1
ATOM 1305 N N . LYS A 1 166 ? -20.586 8.276 26.354 1.00 88.12 166 LYS A N 1
ATOM 1306 C CA . LYS A 1 166 ? -21.432 7.462 25.473 1.00 88.12 166 LYS A CA 1
ATOM 1307 C C . LYS A 1 166 ? -22.696 6.973 26.182 1.00 88.12 166 LYS A C 1
ATOM 1309 O O . LYS A 1 166 ? -23.790 7.035 25.629 1.00 88.12 166 LYS A O 1
ATOM 1314 N N . ARG A 1 167 ? -22.586 6.532 27.440 1.00 93.50 167 ARG A N 1
ATOM 1315 C CA . ARG A 1 167 ? -23.751 6.124 28.238 1.00 93.50 167 ARG A CA 1
ATOM 1316 C C . ARG A 1 167 ? -24.740 7.275 28.439 1.00 93.50 167 ARG A C 1
ATOM 1318 O O . ARG A 1 167 ? -25.949 7.057 28.360 1.00 93.50 167 ARG A O 1
ATOM 1325 N N . LYS A 1 168 ? -24.234 8.471 28.754 1.00 91.38 168 LYS A N 1
ATOM 1326 C CA . LYS A 1 168 ? -25.057 9.666 28.979 1.00 91.38 168 LYS A CA 1
ATOM 1327 C C . LYS A 1 168 ? -25.722 10.150 27.692 1.00 91.38 168 LYS A C 1
ATOM 1329 O O . LYS A 1 168 ? -26.898 10.483 27.748 1.00 91.38 168 LYS A O 1
ATOM 1334 N N . GLU A 1 169 ? -25.013 10.128 26.566 1.00 90.00 169 GLU A N 1
ATOM 1335 C CA . GLU A 1 169 ? -25.560 10.449 25.237 1.00 90.00 169 GLU A CA 1
ATOM 1336 C C . GLU A 1 169 ? -26.748 9.551 24.879 1.00 90.00 169 GLU A C 1
ATOM 1338 O O . GLU A 1 169 ? -27.764 10.030 24.393 1.00 90.00 169 GLU A O 1
ATOM 1343 N N . LEU A 1 170 ? -26.663 8.258 25.202 1.00 88.38 170 LEU A N 1
ATOM 1344 C CA . LEU A 1 170 ? -27.752 7.295 24.996 1.00 88.38 170 LEU A CA 1
ATOM 1345 C C . LEU A 1 170 ? -28.886 7.420 26.035 1.00 88.38 170 LEU A C 1
ATOM 1347 O O . LEU A 1 170 ? -29.866 6.677 25.979 1.00 88.38 170 LEU A O 1
ATOM 1351 N N . GLY A 1 171 ? -28.750 8.290 27.043 1.00 90.56 171 GLY A N 1
ATOM 1352 C CA . GLY A 1 171 ? -29.699 8.402 28.155 1.00 90.56 171 GLY A CA 1
ATOM 1353 C C . GLY A 1 171 ? -29.774 7.142 29.028 1.00 90.56 171 GLY A C 1
ATOM 1354 O O . GLY A 1 171 ? -30.800 6.864 29.653 1.00 90.56 171 GLY A O 1
ATOM 1355 N N . PHE A 1 172 ? -28.721 6.321 29.054 1.00 93.19 172 PHE A N 1
ATOM 1356 C CA . PHE A 1 172 ? -28.729 5.042 29.764 1.00 93.19 172 PHE A CA 1
ATOM 1357 C C . PHE A 1 172 ? -28.284 5.199 31.222 1.00 93.19 172 PHE A C 1
ATOM 1359 O O . PHE A 1 172 ? -27.334 5.912 31.550 1.00 93.19 172 PHE A O 1
ATOM 1366 N N . SER A 1 173 ? -28.926 4.462 32.130 1.00 93.69 173 SER A N 1
ATOM 1367 C CA . SER A 1 173 ? -28.363 4.196 33.458 1.00 93.69 173 SER A CA 1
ATOM 1368 C C . SER A 1 173 ? -27.259 3.133 33.359 1.00 93.69 173 SER A C 1
ATOM 1370 O O . SER A 1 173 ? -27.196 2.392 32.376 1.00 93.69 173 SER A O 1
ATOM 1372 N N . GLN A 1 174 ? -26.395 3.007 34.375 1.00 93.56 174 GLN A N 1
ATOM 1373 C CA . GLN A 1 174 ? -25.395 1.922 34.407 1.00 93.56 174 GLN A CA 1
ATOM 1374 C C . GLN A 1 174 ? -26.056 0.537 34.305 1.00 93.56 174 GLN A C 1
ATOM 1376 O O . GLN A 1 174 ? -25.502 -0.361 33.679 1.00 93.56 174 GLN A O 1
ATOM 1381 N N . VAL A 1 175 ? -27.261 0.380 34.868 1.00 94.31 175 VAL A N 1
ATOM 1382 C CA . VAL A 1 175 ? -28.057 -0.853 34.782 1.00 94.31 175 VAL A CA 1
ATOM 1383 C C . VAL A 1 175 ? -28.514 -1.117 33.350 1.00 94.31 175 VAL A C 1
ATOM 1385 O O . VAL A 1 175 ? -28.367 -2.233 32.860 1.00 94.31 175 VAL A O 1
ATOM 1388 N N . LYS A 1 176 ? -29.015 -0.089 32.655 1.00 91.62 176 LYS A N 1
ATOM 1389 C CA . LYS A 1 176 ? -29.484 -0.210 31.268 1.00 91.62 176 LYS A CA 1
ATOM 1390 C C . LYS A 1 176 ? -28.334 -0.522 30.308 1.00 91.62 176 LYS A C 1
ATOM 1392 O O . LYS A 1 176 ? -28.482 -1.385 29.450 1.00 91.62 176 LYS A O 1
ATOM 1397 N N . LEU A 1 177 ? -27.173 0.108 30.505 1.00 91.69 177 LEU A N 1
ATOM 1398 C CA . LEU A 1 177 ? -25.965 -0.210 29.741 1.00 91.69 177 LEU A CA 1
ATOM 1399 C C . LEU A 1 177 ? -25.480 -1.641 30.018 1.00 91.69 177 LEU A C 1
ATOM 1401 O O . LEU A 1 177 ? -25.179 -2.379 29.086 1.00 91.69 177 LEU A O 1
ATOM 1405 N N . ALA A 1 178 ? -25.447 -2.057 31.286 1.00 93.88 178 ALA A N 1
ATOM 1406 C CA . ALA A 1 178 ? -25.048 -3.409 31.668 1.00 93.88 178 ALA A CA 1
ATOM 1407 C C . ALA A 1 178 ? -25.961 -4.476 31.040 1.00 93.88 178 ALA A C 1
ATOM 1409 O O . ALA A 1 178 ? -25.465 -5.445 30.466 1.00 93.88 178 ALA A O 1
ATOM 1410 N N . ALA A 1 179 ? -27.278 -4.254 31.075 1.00 92.69 179 ALA A N 1
ATOM 1411 C CA . ALA A 1 179 ? -28.262 -5.131 30.446 1.00 92.69 179 ALA A CA 1
ATOM 1412 C C . ALA A 1 179 ? -28.072 -5.211 28.925 1.00 92.69 179 ALA A C 1
ATOM 1414 O O . ALA A 1 179 ? -28.034 -6.307 28.374 1.00 92.69 179 ALA A O 1
ATOM 1415 N N . ALA A 1 180 ? -27.876 -4.072 28.254 1.00 88.88 180 ALA A N 1
ATOM 1416 C CA . ALA A 1 180 ? -27.681 -4.037 26.807 1.00 88.88 180 ALA A CA 1
ATOM 1417 C C . ALA A 1 180 ? -26.376 -4.721 26.352 1.00 88.88 180 ALA A C 1
ATOM 1419 O O . ALA A 1 180 ? -26.305 -5.268 25.253 1.00 88.88 180 ALA A O 1
ATOM 1420 N N . LEU A 1 181 ? -25.347 -4.726 27.203 1.00 90.12 181 LEU A N 1
ATOM 1421 C CA . LEU A 1 181 ? -24.073 -5.395 26.932 1.00 90.12 181 LEU A CA 1
ATOM 1422 C C . LEU A 1 181 ? -24.041 -6.864 27.393 1.00 90.12 181 LEU A C 1
ATOM 1424 O O . LEU A 1 181 ? -23.133 -7.595 26.992 1.00 90.12 181 LEU A O 1
ATOM 1428 N N . GLY A 1 182 ? -25.009 -7.304 28.206 1.00 91.56 182 GLY A N 1
ATOM 1429 C CA . GLY A 1 182 ? -25.030 -8.638 28.817 1.00 91.56 182 GLY A CA 1
ATOM 1430 C C . GLY A 1 182 ? -23.979 -8.823 29.919 1.00 91.56 182 GLY A C 1
ATOM 1431 O O . GLY A 1 182 ? -23.455 -9.919 30.098 1.00 91.56 182 GLY A O 1
ATOM 1432 N N . VAL A 1 183 ? -23.629 -7.751 30.638 1.00 93.50 183 VAL A N 1
ATOM 1433 C CA . VAL A 1 183 ? -22.607 -7.752 31.700 1.00 93.50 183 VAL A CA 1
ATOM 1434 C C . VAL A 1 183 ? -23.199 -7.317 33.039 1.00 93.50 183 VAL A C 1
ATOM 1436 O O . VAL A 1 183 ? -24.321 -6.824 33.115 1.00 93.50 183 VAL A O 1
ATOM 1439 N N . SER A 1 184 ? -22.445 -7.470 34.129 1.00 94.19 184 SER A N 1
ATOM 1440 C CA . SER A 1 184 ? -22.892 -6.989 35.438 1.00 94.19 184 SER A CA 1
ATOM 1441 C C . SER A 1 184 ? -22.709 -5.474 35.591 1.00 94.19 184 SER A C 1
ATOM 1443 O O . SER A 1 184 ? -21.742 -4.884 35.106 1.00 94.19 184 SER A O 1
ATOM 1445 N N . VAL A 1 185 ? -23.596 -4.840 36.364 1.00 93.62 185 VAL A N 1
ATOM 1446 C CA . VAL A 1 185 ? -23.523 -3.400 36.692 1.00 93.62 185 VAL A CA 1
ATOM 1447 C C . VAL A 1 185 ? -22.202 -3.046 37.385 1.00 93.62 185 VAL A C 1
ATOM 1449 O O . VAL A 1 185 ? -21.615 -1.994 37.136 1.00 93.62 185 VAL A O 1
ATOM 1452 N N . LYS A 1 186 ? -21.675 -3.963 38.211 1.00 94.00 186 LYS A N 1
ATOM 1453 C CA . LYS A 1 186 ? -20.372 -3.814 38.876 1.00 94.00 186 LYS A CA 1
ATOM 1454 C C . LYS A 1 186 ? -19.228 -3.691 37.865 1.00 94.00 186 LYS A C 1
ATOM 1456 O O . LYS A 1 186 ? -18.291 -2.936 38.118 1.00 94.00 186 LYS A O 1
ATOM 1461 N N . LYS A 1 187 ? -19.318 -4.393 36.728 1.00 93.81 187 LYS A N 1
ATOM 1462 C CA . LYS A 1 187 ? -18.330 -4.334 35.644 1.00 93.81 187 LYS A CA 1
ATOM 1463 C C . LYS A 1 187 ? -18.338 -2.960 34.970 1.00 93.81 187 LYS A C 1
ATOM 1465 O O . LYS A 1 187 ? -17.296 -2.320 34.907 1.00 93.81 187 LYS A O 1
ATOM 1470 N N . VAL A 1 188 ? -19.522 -2.453 34.617 1.00 91.06 188 VAL A N 1
ATOM 1471 C CA . VAL A 1 188 ? -19.697 -1.098 34.057 1.00 91.06 188 VAL A CA 1
ATOM 1472 C C . VAL A 1 188 ? -19.189 -0.019 35.020 1.00 91.06 188 VAL A C 1
ATOM 1474 O O . VAL A 1 188 ? -18.421 0.854 34.630 1.00 91.06 188 VAL A O 1
ATOM 1477 N N . SER A 1 189 ? -19.531 -0.118 36.307 1.00 93.31 189 SER A N 1
ATOM 1478 C CA . SER A 1 189 ? -19.040 0.804 37.342 1.00 93.31 189 SER A CA 1
ATOM 1479 C C . SER A 1 189 ? -17.516 0.757 37.523 1.00 93.31 189 SER A C 1
ATOM 1481 O O . SER A 1 189 ? -16.905 1.759 37.898 1.00 93.31 189 SER A O 1
ATOM 1483 N N . ALA A 1 190 ? -16.884 -0.402 37.322 1.00 92.56 190 ALA A N 1
ATOM 1484 C CA . ALA A 1 190 ? -15.430 -0.523 37.369 1.00 92.56 190 ALA A CA 1
ATOM 1485 C C . ALA A 1 190 ? -14.773 0.136 36.148 1.00 92.56 190 ALA A C 1
ATOM 1487 O O . ALA A 1 190 ? -13.753 0.802 36.319 1.00 92.56 190 ALA A O 1
ATOM 1488 N N . TRP A 1 191 ? -15.380 0.014 34.963 1.00 94.62 191 TRP A N 1
ATOM 1489 C CA . TRP A 1 191 ? -14.918 0.675 33.741 1.00 94.62 191 TRP A CA 1
ATOM 1490 C C . TRP A 1 191 ? -15.007 2.197 33.828 1.00 94.62 191 TRP A C 1
ATOM 1492 O O . TRP A 1 191 ? -14.008 2.873 33.622 1.00 94.62 191 TRP A O 1
ATOM 1502 N N . GLU A 1 192 ? -16.156 2.742 34.238 1.00 91.94 192 GLU A N 1
ATOM 1503 C CA . GLU A 1 192 ? -16.357 4.199 34.377 1.00 91.94 192 GLU A CA 1
ATOM 1504 C C . GLU A 1 192 ? -15.461 4.841 35.449 1.00 91.94 192 GLU A C 1
ATOM 1506 O O . GLU A 1 192 ? -15.294 6.055 35.470 1.00 91.94 192 GLU A O 1
ATOM 1511 N N . ARG A 1 193 ? -14.864 4.036 36.337 1.00 91.88 193 ARG A N 1
ATOM 1512 C CA . ARG A 1 193 ? -13.913 4.490 37.365 1.00 91.88 193 ARG A CA 1
ATOM 1513 C C . ARG A 1 193 ? -12.458 4.132 37.058 1.00 91.88 193 ARG A C 1
ATOM 1515 O O . ARG A 1 193 ? -11.609 4.322 37.923 1.00 91.88 193 ARG A O 1
ATOM 1522 N N . GLY A 1 194 ? -12.174 3.540 35.896 1.00 88.44 194 GLY A N 1
ATOM 1523 C CA . GLY A 1 194 ? -10.821 3.124 35.506 1.00 88.44 194 GLY A CA 1
ATOM 1524 C C . GLY A 1 194 ? -10.224 1.983 36.332 1.00 88.44 194 GLY A C 1
ATOM 1525 O O . GLY A 1 194 ? -9.025 1.742 36.267 1.00 88.44 194 GLY A O 1
ATOM 1526 N N . LYS A 1 195 ? -11.037 1.256 37.109 1.00 90.19 195 LYS A N 1
ATOM 1527 C CA . LYS A 1 195 ? -10.582 0.089 37.891 1.00 90.19 195 LYS A CA 1
ATOM 1528 C C . LYS A 1 195 ? -10.448 -1.176 37.047 1.00 90.19 195 LYS A C 1
ATOM 1530 O O . LYS A 1 195 ? -9.834 -2.143 37.484 1.00 90.19 195 LYS A O 1
ATOM 1535 N N . ALA A 1 196 ? -11.086 -1.193 35.884 1.00 88.62 196 ALA A N 1
ATOM 1536 C CA . ALA A 1 196 ? -11.022 -2.267 34.912 1.00 88.62 196 ALA A CA 1
ATOM 1537 C C . ALA A 1 196 ? -11.213 -1.680 33.515 1.00 88.62 196 ALA A C 1
ATOM 1539 O O . ALA A 1 196 ? -11.704 -0.563 33.365 1.00 88.62 196 ALA A O 1
ATOM 1540 N N . VAL A 1 197 ? -10.887 -2.472 32.504 1.00 87.12 197 VAL A N 1
ATOM 1541 C CA . VAL A 1 197 ? -10.982 -2.090 31.098 1.00 87.12 197 VAL A CA 1
ATOM 1542 C C . VAL A 1 197 ? -11.906 -3.091 30.384 1.00 87.12 197 VAL A C 1
ATOM 1544 O O . VAL A 1 197 ? -11.833 -4.285 30.698 1.00 87.12 197 VAL A O 1
ATOM 1547 N N . PRO A 1 198 ? -12.830 -2.652 29.507 1.00 87.12 198 PRO A N 1
ATOM 1548 C CA . PRO A 1 198 ? -13.666 -3.564 28.726 1.00 87.12 198 PRO A CA 1
ATOM 1549 C C . PRO A 1 198 ? -12.816 -4.387 27.752 1.00 87.12 198 PRO A C 1
ATOM 1551 O O . PRO A 1 198 ? -11.798 -3.914 27.249 1.00 87.12 198 PRO A O 1
ATOM 1554 N N . ASN A 1 199 ? -13.233 -5.621 27.472 1.00 86.69 199 ASN A N 1
ATOM 1555 C CA . ASN A 1 199 ? -12.5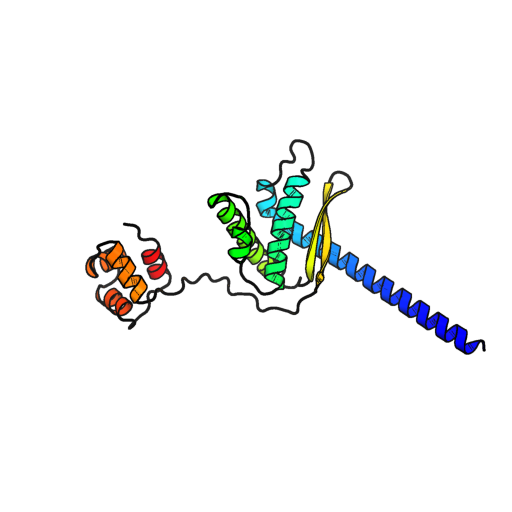73 -6.442 26.455 1.00 86.69 199 ASN A CA 1
ATOM 1556 C C . ASN A 1 199 ? -12.936 -5.978 25.029 1.00 86.69 199 ASN A C 1
ATOM 1558 O O . ASN A 1 199 ? -13.730 -5.054 24.841 1.00 86.69 199 ASN A O 1
ATOM 1562 N N . GLU A 1 200 ? -12.349 -6.612 24.013 1.00 79.88 200 GLU A N 1
ATOM 1563 C CA . GLU A 1 200 ? -12.519 -6.219 22.605 1.00 79.88 200 GLU A CA 1
ATOM 1564 C C . GLU A 1 200 ? -13.997 -6.242 22.167 1.00 79.88 200 GLU A C 1
ATOM 1566 O O . GLU A 1 200 ? -14.494 -5.273 21.590 1.00 79.88 200 GLU A O 1
ATOM 1571 N N . VAL A 1 201 ? -14.734 -7.299 22.531 1.00 81.88 201 VAL A N 1
ATOM 1572 C CA . VAL A 1 201 ? -16.161 -7.464 22.200 1.00 81.88 201 VAL A CA 1
ATOM 1573 C C . VAL A 1 201 ? -17.019 -6.399 22.886 1.00 81.88 201 VAL A C 1
ATOM 1575 O O . VAL A 1 201 ? -17.910 -5.817 22.270 1.00 81.88 201 VAL A O 1
ATOM 1578 N N . GLU A 1 202 ? -16.757 -6.122 24.162 1.00 87.31 202 GLU A N 1
ATOM 1579 C CA . GLU A 1 202 ? -17.470 -5.107 24.945 1.00 87.31 202 GLU A CA 1
ATOM 1580 C C . GLU A 1 202 ? -17.193 -3.703 24.410 1.00 87.31 202 GLU A C 1
ATOM 1582 O O . GLU A 1 202 ? -18.114 -2.900 24.271 1.00 87.31 202 GLU A O 1
ATOM 1587 N N . THR A 1 203 ? -15.943 -3.434 24.038 1.00 85.50 203 THR A N 1
ATOM 1588 C CA . THR A 1 203 ? -15.518 -2.164 23.447 1.00 85.50 203 THR A CA 1
ATOM 1589 C C . THR A 1 203 ? -16.213 -1.914 22.114 1.00 85.50 203 THR A C 1
ATOM 1591 O O . THR A 1 203 ? -16.763 -0.831 21.908 1.00 85.50 203 THR A O 1
ATOM 1594 N N . MET A 1 204 ? -16.252 -2.913 21.226 1.00 82.88 204 MET A N 1
ATOM 1595 C CA . MET A 1 204 ? -16.981 -2.808 19.959 1.00 82.88 204 MET A CA 1
ATOM 1596 C C . MET A 1 204 ? -18.474 -2.588 20.182 1.00 82.88 204 MET A C 1
ATOM 1598 O O . MET A 1 204 ? -19.053 -1.692 19.569 1.00 82.88 204 MET A O 1
ATOM 1602 N N . LYS A 1 205 ? -19.096 -3.355 21.088 1.00 87.12 205 LYS A N 1
ATOM 1603 C CA . LYS A 1 205 ? -20.519 -3.186 21.398 1.00 87.12 205 LYS A CA 1
ATOM 1604 C C . LYS A 1 205 ? -20.821 -1.768 21.867 1.00 87.12 205 LYS A C 1
ATOM 1606 O O . LYS A 1 205 ? -21.739 -1.175 21.322 1.00 87.12 205 LYS A O 1
ATOM 1611 N N . ILE A 1 206 ? -20.037 -1.212 22.799 1.00 87.06 206 ILE A N 1
ATOM 1612 C CA . ILE A 1 206 ? -20.225 0.161 23.304 1.00 87.06 206 ILE A CA 1
ATOM 1613 C C . ILE A 1 206 ? -20.073 1.200 22.181 1.00 87.06 206 ILE A C 1
ATOM 1615 O O . ILE A 1 206 ? -20.879 2.127 22.099 1.00 87.06 206 ILE A O 1
ATOM 1619 N N . ARG A 1 207 ? -19.071 1.053 21.301 1.00 85.50 207 ARG A N 1
ATOM 1620 C CA . ARG A 1 207 ? -18.854 1.977 20.170 1.00 85.50 207 ARG A CA 1
ATOM 1621 C C . ARG A 1 207 ? -20.021 1.973 19.182 1.00 85.50 207 ARG A C 1
ATOM 1623 O O . ARG A 1 207 ? -20.438 3.043 18.748 1.00 85.50 207 ARG A O 1
ATOM 1630 N N . ASN A 1 208 ? -20.562 0.793 18.885 1.00 84.75 208 ASN A N 1
ATOM 1631 C CA . ASN A 1 208 ? -21.620 0.606 17.891 1.00 84.75 208 ASN A CA 1
ATOM 1632 C C . ASN A 1 208 ? -23.032 0.908 18.420 1.00 84.75 208 ASN A C 1
ATOM 1634 O O . ASN A 1 208 ? -23.987 0.855 17.648 1.00 84.75 208 ASN A O 1
ATOM 1638 N N . MET A 1 209 ? -23.197 1.225 19.711 1.00 83.88 209 MET A N 1
ATOM 1639 C CA . MET A 1 209 ? -24.497 1.657 20.230 1.00 83.88 209 MET A CA 1
ATOM 1640 C C . MET A 1 209 ? -24.834 3.055 19.697 1.00 83.88 209 MET A C 1
ATOM 1642 O O . MET A 1 209 ? -24.056 4.004 19.852 1.00 83.88 209 MET A O 1
ATOM 1646 N N . VAL A 1 210 ? -26.014 3.179 19.103 1.00 75.00 210 VAL A N 1
ATOM 1647 C CA . VAL A 1 210 ? -26.612 4.436 18.636 1.00 75.00 210 VAL A CA 1
ATOM 1648 C C . VAL A 1 210 ? -27.906 4.694 19.412 1.00 75.00 210 VAL A C 1
ATOM 1650 O O . VAL A 1 210 ? -28.496 3.743 19.930 1.00 75.00 210 VAL A O 1
ATOM 1653 N N . SER A 1 211 ? -28.272 5.971 19.574 1.00 57.94 211 SER A N 1
ATOM 1654 C CA . SER A 1 211 ? -29.467 6.397 20.322 1.00 57.94 211 SER A CA 1
ATOM 1655 C C . SER A 1 211 ? -30.752 6.048 19.593 1.00 57.94 211 SER A C 1
ATOM 1657 O O . SER A 1 211 ? -30.771 6.296 18.366 1.00 57.94 211 SER A O 1
#

Foldseek 3Di:
DVVVVVVVVVVVVVVVVVVVVVVVVQVVLQQVVQVVLCVLLVVVLVVQFDCVVAGDFPSVQVSSVLLLLLLQCQLVQHQFDDPVVLVPDPDDPVVSVVSRVSSNSSNLSCCVPPLPSNWHFPDWGWDQDPRDTGIGTDTDDGHDRHPHDDPPPQPPWDALVRLVVLCVQVVHDLVRLCVQLVHDSVQNVCRNVVVDTDGSSSRVSSVPDDD

Sequence (211 aa):
MSHKQDKAARRKAKLKARKFHAEQHRLHLSGRIADALMDLCADVLPEYVDDSKGPDLVGRNIIWRLGMVAWNIAVTGRKEIDDSSVDEMRVDAESKKIVRDEINGLVRRKYEKFPELRTAIKDVSALLVAGQARLKVSLGDTFPAMPIPDFSDKPTPLMPEQILTKRKELGFSQVKLAAALGVSVKKVSAWERGKAVPNEVETMKIRNMVS

Radius of gyration: 26.5 Å; chains: 1; bounding box: 84×28×67 Å

Secondary structure (DSSP, 8-state):
-HHHHHHHHHHHHHHHHHHHHHHHHHHHHHHHHHHHHHHHHTTTHHHH--TBTB--HHHHHHHHHHHHHHHHHHHTT-SS--HHHHHTSSS-HHHHHHHHHHHHHHHHHHHHH-TT--EEEEEEEEEEETTEEEEEEEEEEEPP-PPPP----PPPPPPHHHHHHHHHHTT--HHHHHHHHTS-HHHHHHHHTTSS---HHHHHHHHH---